Protein AF-A0A1M7V1H9-F1 (afdb_monomer_lite)

Structure (mmCIF, N/CA/C/O backbone):
data_AF-A0A1M7V1H9-F1
#
_entry.id   AF-A0A1M7V1H9-F1
#
loop_
_atom_site.group_PDB
_atom_site.id
_atom_site.type_symbol
_atom_site.label_atom_id
_atom_site.label_alt_id
_atom_site.label_comp_id
_atom_site.label_asym_id
_atom_site.label_entity_id
_atom_site.label_seq_id
_atom_site.pdbx_PDB_ins_code
_atom_site.Cartn_x
_atom_site.Cartn_y
_atom_site.Cartn_z
_atom_site.occupancy
_atom_site.B_iso_or_equiv
_atom_site.auth_seq_id
_atom_site.auth_comp_id
_atom_site.auth_asym_id
_atom_site.auth_atom_id
_atom_site.pdbx_PDB_model_num
ATOM 1 N N . MET A 1 1 ? -10.495 -26.997 -4.619 1.00 44.88 1 MET A N 1
ATOM 2 C CA . MET A 1 1 ? -9.517 -26.007 -5.130 1.00 44.88 1 MET A CA 1
ATOM 3 C C . MET A 1 1 ? -9.181 -25.053 -3.996 1.00 44.88 1 MET A C 1
ATOM 5 O O . MET A 1 1 ? -10.107 -24.558 -3.375 1.00 44.88 1 MET A O 1
ATOM 9 N N . SER A 1 2 ? -7.901 -24.843 -3.679 1.00 52.72 2 SER A N 1
ATOM 10 C CA . SER A 1 2 ? -7.489 -23.836 -2.688 1.00 52.72 2 SER A CA 1
ATOM 11 C C . SER A 1 2 ? -7.918 -22.449 -3.182 1.00 52.72 2 SER A C 1
ATOM 13 O O . SER A 1 2 ? -7.592 -22.089 -4.315 1.00 52.72 2 SER A O 1
ATOM 15 N N . ASP A 1 3 ? -8.686 -21.710 -2.374 1.00 77.81 3 ASP A N 1
ATOM 16 C CA . ASP A 1 3 ? -9.033 -20.320 -2.675 1.00 77.81 3 ASP A CA 1
ATOM 17 C C . ASP A 1 3 ? -7.732 -19.511 -2.746 1.00 77.81 3 ASP A C 1
ATOM 19 O O . ASP A 1 3 ? -6.949 -19.481 -1.796 1.00 77.81 3 ASP A O 1
ATOM 23 N N . ARG A 1 4 ? -7.459 -18.909 -3.907 1.00 89.94 4 ARG A N 1
ATOM 24 C CA . ARG A 1 4 ? -6.273 -18.074 -4.146 1.00 89.94 4 ARG A CA 1
ATOM 25 C C . ARG A 1 4 ? -6.732 -16.623 -4.288 1.00 89.94 4 ARG A C 1
ATOM 27 O O . ARG A 1 4 ? -6.780 -16.108 -5.408 1.00 89.94 4 ARG A O 1
ATOM 34 N N . PRO A 1 5 ? -7.075 -15.946 -3.180 1.00 90.62 5 PRO A N 1
ATOM 35 C CA . PRO A 1 5 ? -7.735 -14.644 -3.213 1.00 90.62 5 PRO A CA 1
ATOM 36 C C . PRO A 1 5 ? -6.901 -13.571 -3.931 1.00 90.62 5 PRO A C 1
ATOM 38 O O . PRO A 1 5 ? -7.423 -12.828 -4.760 1.00 90.62 5 PRO A O 1
ATOM 41 N N . LEU A 1 6 ? -5.581 -13.557 -3.718 1.00 91.69 6 LEU A N 1
ATOM 42 C CA . LEU A 1 6 ? -4.675 -12.638 -4.419 1.00 91.69 6 LEU A CA 1
ATOM 43 C C . LEU A 1 6 ? -4.603 -12.907 -5.926 1.00 91.69 6 LEU A C 1
ATOM 45 O O . LEU A 1 6 ? -4.512 -11.973 -6.721 1.00 91.69 6 LEU A O 1
ATOM 49 N N . ARG A 1 7 ? -4.682 -14.179 -6.338 1.00 93.00 7 ARG A N 1
ATOM 50 C CA . ARG A 1 7 ? -4.721 -14.533 -7.759 1.00 93.00 7 ARG A CA 1
ATOM 51 C C . ARG A 1 7 ? -6.011 -14.030 -8.404 1.00 93.00 7 ARG A C 1
ATOM 53 O O . ARG A 1 7 ? -5.948 -13.414 -9.459 1.00 93.00 7 ARG A O 1
ATOM 60 N N . ARG A 1 8 ? -7.151 -14.202 -7.728 1.00 93.56 8 ARG A N 1
ATOM 61 C CA . ARG A 1 8 ? -8.448 -13.679 -8.180 1.00 93.56 8 ARG A CA 1
ATOM 62 C C . ARG A 1 8 ? -8.423 -12.158 -8.358 1.00 93.56 8 ARG A C 1
ATOM 64 O O . ARG A 1 8 ? -8.982 -11.660 -9.331 1.00 93.56 8 ARG A O 1
ATOM 71 N N . ALA A 1 9 ? -7.775 -11.421 -7.454 1.00 94.62 9 ALA A N 1
ATOM 72 C CA . ALA A 1 9 ? -7.614 -9.972 -7.591 1.00 94.62 9 ALA A CA 1
ATOM 73 C C . ALA A 1 9 ? -6.804 -9.590 -8.839 1.00 94.62 9 ALA A C 1
ATOM 75 O O . ALA A 1 9 ? -7.189 -8.675 -9.567 1.00 94.62 9 ALA A O 1
ATOM 76 N N . LEU A 1 10 ? -5.719 -10.324 -9.107 1.00 93.88 10 LEU A N 1
ATOM 77 C CA . LEU A 1 10 ? -4.898 -10.136 -10.300 1.00 93.88 10 LEU A CA 1
ATOM 78 C C . LEU A 1 10 ? -5.684 -10.430 -11.584 1.00 93.88 10 LEU A C 1
ATOM 80 O O . LEU A 1 10 ? -5.652 -9.621 -12.504 1.00 93.88 10 LEU A O 1
ATOM 84 N N . ASP A 1 11 ? -6.423 -11.541 -11.629 1.00 95.19 11 ASP A N 1
ATOM 85 C CA . ASP A 1 11 ? -7.217 -11.915 -12.804 1.00 95.19 11 ASP A CA 1
ATOM 86 C C . ASP A 1 11 ? -8.323 -10.873 -13.084 1.00 95.19 11 ASP A C 1
ATOM 88 O O . ASP A 1 11 ? -8.549 -10.486 -14.230 1.00 95.19 11 ASP A O 1
ATOM 92 N N . ARG A 1 12 ? -8.970 -10.337 -12.036 1.00 95.50 12 ARG A N 1
ATOM 93 C CA . ARG A 1 12 ? -10.002 -9.287 -12.157 1.00 95.50 12 ARG A CA 1
ATOM 94 C C . ARG A 1 12 ? -9.460 -7.926 -12.594 1.00 95.50 12 ARG A C 1
ATOM 96 O O . ARG A 1 12 ? -10.196 -7.157 -13.205 1.00 95.50 12 ARG A O 1
ATOM 103 N N . ALA A 1 13 ? -8.184 -7.625 -12.337 1.00 95.81 13 ALA A N 1
ATOM 104 C CA . ALA A 1 13 ? -7.555 -6.396 -12.831 1.00 95.81 13 ALA A CA 1
ATOM 105 C C . ALA A 1 13 ? -7.523 -6.323 -14.374 1.00 95.81 13 ALA A C 1
ATOM 107 O O . ALA A 1 13 ? -7.375 -5.232 -14.949 1.00 95.81 13 ALA A O 1
ATOM 108 N N . GLY A 1 14 ? -7.718 -7.470 -15.032 1.00 95.44 14 GLY A N 1
ATOM 109 C CA . GLY A 1 14 ? -7.768 -7.617 -16.476 1.00 95.44 14 GLY A CA 1
ATOM 110 C C . GLY A 1 14 ? -6.380 -7.619 -17.100 1.00 95.44 14 GLY A C 1
ATOM 111 O O . GLY A 1 14 ? -5.361 -7.779 -16.426 1.00 95.44 14 GLY A O 1
ATOM 112 N N . GLU A 1 15 ? -6.341 -7.428 -18.415 1.00 94.94 15 GLU A N 1
ATOM 113 C CA . GLU A 1 15 ? -5.088 -7.467 -19.156 1.00 94.94 15 GLU A CA 1
ATOM 114 C C . GLU A 1 15 ? -4.147 -6.335 -18.726 1.00 94.94 15 GLU A C 1
ATOM 116 O O . GLU A 1 15 ? -4.502 -5.148 -18.680 1.00 94.94 15 GLU A O 1
ATOM 121 N N . LYS A 1 16 ? -2.915 -6.725 -18.397 1.00 94.69 16 LYS A N 1
ATOM 122 C CA . LYS A 1 16 ? -1.845 -5.795 -18.078 1.00 94.69 16 LYS A CA 1
ATOM 123 C C . LYS A 1 16 ? -1.320 -5.178 -19.377 1.00 94.69 16 LYS A C 1
ATOM 125 O O . LYS A 1 16 ? -0.822 -5.918 -20.221 1.00 94.69 16 LYS A O 1
ATOM 130 N N . PRO A 1 17 ? -1.350 -3.842 -19.535 1.00 94.38 17 PRO A N 1
ATOM 131 C CA . PRO A 1 17 ? -0.848 -3.205 -20.744 1.00 94.38 17 PRO A CA 1
ATOM 132 C C . PRO A 1 17 ? 0.659 -3.449 -20.915 1.00 94.38 17 PRO A C 1
ATOM 134 O O . PRO A 1 17 ? 1.375 -3.670 -19.930 1.00 94.38 17 PRO A O 1
ATOM 137 N N . PRO A 1 18 ? 1.184 -3.361 -22.146 1.00 90.75 18 PRO A N 1
ATOM 138 C CA . PRO A 1 18 ? 2.598 -3.581 -22.381 1.00 90.75 18 PRO A CA 1
ATOM 139 C C . PRO A 1 18 ? 3.451 -2.489 -21.708 1.00 90.75 18 PRO A C 1
ATOM 141 O O . PRO A 1 18 ? 2.984 -1.366 -21.468 1.00 90.75 18 PRO A O 1
ATOM 144 N N . PRO A 1 19 ? 4.734 -2.762 -21.413 1.00 85.31 19 PRO A N 1
ATOM 145 C CA . PRO A 1 19 ? 5.616 -1.797 -20.760 1.00 85.31 19 PRO A CA 1
ATOM 146 C C . PRO A 1 19 ? 5.840 -0.483 -21.523 1.00 85.31 19 PRO A C 1
ATOM 148 O O . PRO A 1 19 ? 6.164 0.524 -20.897 1.00 85.31 19 PRO A O 1
ATOM 151 N N . ASN A 1 20 ? 5.637 -0.455 -22.839 1.00 83.94 20 ASN A N 1
ATOM 152 C CA . ASN A 1 20 ? 5.663 0.746 -23.685 1.00 83.94 20 ASN A CA 1
ATOM 153 C C . ASN A 1 20 ? 4.270 1.386 -23.876 1.00 83.94 20 ASN A C 1
ATOM 155 O O . ASN A 1 20 ? 4.157 2.409 -24.542 1.00 83.94 20 ASN A O 1
ATOM 159 N N . GLY A 1 21 ? 3.218 0.821 -23.272 1.00 87.12 21 GLY A N 1
ATOM 160 C CA . GLY A 1 21 ? 1.858 1.348 -23.339 1.00 87.12 21 GLY A CA 1
ATOM 161 C C . GLY A 1 21 ? 1.717 2.737 -22.706 1.00 87.12 21 GLY A C 1
ATOM 162 O O . GLY A 1 21 ? 2.576 3.185 -21.930 1.00 87.12 21 GLY A O 1
ATOM 163 N N . SER A 1 22 ? 0.607 3.410 -23.019 1.00 90.38 22 SER A N 1
ATOM 164 C CA . SER A 1 22 ? 0.342 4.778 -22.563 1.00 90.38 22 SER A CA 1
ATOM 165 C C . SER A 1 22 ? 0.308 4.882 -21.034 1.00 90.38 22 SER A C 1
ATOM 167 O O . SER A 1 22 ? -0.070 3.947 -20.320 1.00 90.38 22 SER A O 1
ATOM 169 N N . GLN A 1 23 ? 0.685 6.049 -20.508 1.00 89.56 23 GLN A N 1
ATOM 170 C CA . GLN A 1 23 ? 0.643 6.308 -19.066 1.00 89.56 23 GLN A CA 1
ATOM 171 C C . GLN A 1 23 ? -0.779 6.158 -18.501 1.00 89.56 23 GLN A C 1
ATOM 173 O O . GLN A 1 23 ? -0.943 5.630 -17.402 1.00 89.56 23 GLN A O 1
ATOM 178 N N . SER A 1 24 ? -1.798 6.554 -19.272 1.00 93.81 24 SER A N 1
ATOM 179 C CA . SER A 1 24 ? -3.209 6.391 -18.905 1.00 93.81 24 SER A CA 1
ATOM 180 C C . SER A 1 24 ? -3.595 4.914 -18.766 1.00 93.81 24 SER A C 1
ATOM 182 O O . SER A 1 24 ? -4.125 4.513 -17.731 1.00 93.81 24 SER A O 1
ATOM 184 N N . ALA A 1 25 ? -3.234 4.065 -19.736 1.00 94.25 25 ALA A N 1
ATOM 185 C CA . ALA A 1 25 ? -3.521 2.631 -19.670 1.00 94.25 25 ALA A CA 1
ATOM 186 C C . ALA A 1 25 ? -2.856 1.967 -18.452 1.00 94.25 25 ALA A C 1
ATOM 188 O O . ALA A 1 25 ? -3.494 1.204 -17.726 1.00 94.25 25 ALA A O 1
ATOM 189 N N . LYS A 1 26 ? -1.589 2.310 -18.184 1.00 92.81 26 LYS A N 1
ATOM 190 C CA . LYS A 1 26 ? -0.846 1.821 -17.013 1.00 92.81 26 LYS A CA 1
ATOM 191 C C . LYS A 1 26 ? -1.480 2.264 -15.696 1.00 92.81 26 LYS A C 1
ATOM 193 O O . LYS A 1 26 ? -1.612 1.446 -14.788 1.00 92.81 26 LYS A O 1
ATOM 198 N N . LYS A 1 27 ? -1.894 3.533 -15.602 1.00 92.56 27 LYS A N 1
ATOM 199 C CA . LYS A 1 27 ? -2.598 4.077 -14.432 1.00 92.56 27 LYS A CA 1
ATOM 200 C C . LYS A 1 27 ? -3.917 3.341 -14.197 1.00 92.56 27 LYS A C 1
ATOM 202 O O . LYS A 1 27 ? -4.172 2.908 -13.080 1.00 92.56 27 LYS A O 1
ATOM 207 N N . ASN A 1 28 ? -4.718 3.153 -15.244 1.00 95.38 28 ASN A N 1
ATOM 208 C CA . ASN A 1 28 ? -6.016 2.486 -15.145 1.00 95.38 28 ASN A CA 1
ATOM 209 C C . ASN A 1 28 ? -5.873 1.026 -14.701 1.00 95.38 28 ASN A C 1
ATOM 211 O O . ASN A 1 28 ? -6.634 0.572 -13.853 1.00 95.38 28 ASN A O 1
ATOM 215 N N . TYR A 1 29 ? -4.880 0.304 -15.228 1.00 96.19 29 TYR A N 1
ATOM 216 C CA . TYR A 1 29 ? -4.567 -1.047 -14.758 1.00 96.19 29 TYR A CA 1
ATOM 217 C C . TYR A 1 29 ? -4.176 -1.059 -13.275 1.00 96.19 29 TYR A C 1
ATOM 219 O O . TYR A 1 29 ? -4.739 -1.832 -12.503 1.00 96.19 29 TYR A O 1
ATOM 227 N N . ALA A 1 30 ? -3.252 -0.182 -12.865 1.00 93.69 30 ALA A N 1
ATOM 228 C CA . ALA A 1 30 ? -2.803 -0.109 -11.477 1.00 93.69 30 ALA A CA 1
ATOM 229 C C . ALA A 1 30 ? -3.960 0.208 -10.516 1.00 93.69 30 ALA A C 1
ATOM 231 O O . ALA A 1 30 ? -4.060 -0.428 -9.472 1.00 93.69 30 ALA A O 1
ATOM 232 N N . GLN A 1 31 ? -4.872 1.112 -10.897 1.00 94.50 31 GLN A N 1
ATOM 233 C CA . GLN A 1 31 ? -6.066 1.422 -10.108 1.00 94.50 31 GLN A CA 1
ATOM 234 C C . GLN A 1 31 ? -6.989 0.207 -9.966 1.00 94.50 31 GLN A C 1
ATOM 236 O O . GLN A 1 31 ? -7.387 -0.123 -8.854 1.00 94.50 31 GLN A O 1
ATOM 241 N N . ARG A 1 32 ? -7.316 -0.4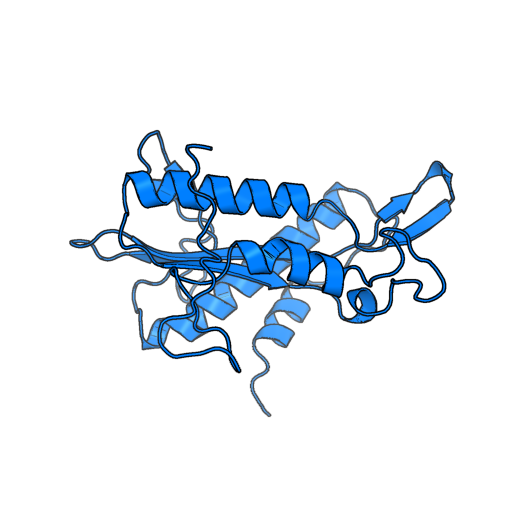89 -11.067 1.00 96.25 32 ARG A N 1
ATOM 242 C CA . ARG A 1 32 ? -8.161 -1.696 -11.004 1.00 96.25 32 ARG A CA 1
ATOM 243 C C . ARG A 1 32 ? -7.538 -2.770 -10.117 1.00 96.25 32 ARG A C 1
ATOM 245 O O . ARG A 1 32 ? -8.234 -3.368 -9.301 1.00 96.25 32 ARG A O 1
ATOM 252 N N . LEU A 1 33 ? -6.228 -2.983 -10.247 1.00 96.75 33 LEU A N 1
ATOM 253 C CA . LEU A 1 33 ? -5.498 -3.926 -9.408 1.00 96.75 33 LEU A CA 1
ATOM 254 C C . LEU A 1 33 ? -5.579 -3.535 -7.927 1.00 96.75 33 LEU A C 1
ATOM 256 O O . LEU A 1 33 ? -5.971 -4.366 -7.113 1.00 96.75 33 LEU A O 1
ATOM 260 N N . SER A 1 34 ? -5.276 -2.281 -7.579 1.00 95.94 34 SER A N 1
ATOM 261 C CA . SER A 1 34 ? -5.377 -1.790 -6.198 1.00 95.94 34 SER A CA 1
ATOM 262 C C . SER A 1 34 ? -6.794 -1.943 -5.636 1.00 95.94 34 SER A C 1
ATOM 264 O O . SER A 1 34 ? -6.954 -2.445 -4.528 1.00 95.94 34 SER A O 1
ATOM 266 N N . ASN A 1 35 ? -7.823 -1.622 -6.422 1.00 96.00 35 ASN A N 1
ATOM 267 C CA . ASN A 1 35 ? -9.228 -1.754 -6.030 1.00 96.00 35 ASN A CA 1
ATOM 268 C C . ASN A 1 35 ? -9.610 -3.205 -5.692 1.00 96.00 35 ASN A C 1
ATOM 270 O O . ASN A 1 35 ? -10.263 -3.464 -4.679 1.00 96.00 35 ASN A O 1
ATOM 274 N N . HIS A 1 36 ? -9.188 -4.170 -6.512 1.00 97.12 36 HIS A N 1
ATOM 275 C CA . HIS A 1 36 ? -9.462 -5.585 -6.251 1.00 97.12 36 HIS A CA 1
ATOM 276 C C . HIS A 1 36 ? -8.633 -6.156 -5.097 1.00 97.12 36 HIS A C 1
ATOM 278 O O . HIS A 1 36 ? -9.119 -7.030 -4.373 1.00 97.12 36 HIS A O 1
ATOM 284 N N . LEU A 1 37 ? -7.412 -5.662 -4.890 1.00 97.38 37 LEU A N 1
ATOM 285 C CA . LEU A 1 37 ? -6.600 -6.009 -3.724 1.00 97.38 37 LEU A CA 1
ATOM 286 C C . LEU A 1 37 ? -7.214 -5.455 -2.432 1.00 97.38 37 LEU A C 1
ATOM 288 O O . LEU A 1 37 ? -7.290 -6.187 -1.449 1.00 97.38 37 LEU A O 1
ATOM 292 N N . ALA A 1 38 ? -7.727 -4.222 -2.450 1.00 97.44 38 ALA A N 1
ATOM 293 C CA . ALA A 1 38 ? -8.439 -3.620 -1.324 1.00 97.44 38 ALA A CA 1
ATOM 294 C C . ALA A 1 38 ? -9.670 -4.441 -0.933 1.00 97.44 38 ALA A C 1
ATOM 296 O O . ALA A 1 38 ? -9.819 -4.801 0.233 1.00 97.44 38 ALA A O 1
ATOM 297 N N . GLN A 1 39 ? -10.496 -4.825 -1.914 1.00 97.56 39 GLN A N 1
ATOM 298 C CA . GLN A 1 39 ? -11.632 -5.717 -1.675 1.00 97.56 39 GLN A CA 1
ATOM 299 C C . GLN A 1 39 ? -11.181 -7.038 -1.047 1.00 97.56 39 GLN A C 1
ATOM 301 O O . GLN A 1 39 ? -11.751 -7.487 -0.061 1.00 97.56 39 GLN A O 1
ATOM 306 N N . THR A 1 40 ? -10.122 -7.637 -1.592 1.00 96.88 40 THR A N 1
ATOM 307 C CA . THR A 1 40 ? -9.600 -8.924 -1.124 1.00 96.88 40 THR A CA 1
ATOM 308 C C . THR A 1 40 ? -9.127 -8.867 0.328 1.00 96.88 40 THR A C 1
ATOM 310 O O . THR A 1 40 ? -9.405 -9.779 1.105 1.00 96.88 40 THR A O 1
ATOM 313 N N . LEU A 1 41 ? -8.425 -7.798 0.707 1.00 96.75 41 LEU A N 1
ATOM 314 C CA . LEU A 1 41 ? -7.977 -7.588 2.081 1.00 96.75 41 LEU A CA 1
ATOM 315 C C . LEU A 1 41 ? -9.155 -7.305 3.019 1.00 96.75 41 LEU A C 1
ATOM 317 O O . LEU A 1 41 ? -9.211 -7.878 4.104 1.00 96.75 41 LEU A O 1
ATOM 321 N N . ALA A 1 42 ? -10.114 -6.477 2.600 1.00 97.06 42 ALA A N 1
ATOM 322 C CA . ALA A 1 42 ? -11.310 -6.208 3.390 1.00 97.06 42 ALA A CA 1
ATOM 323 C C . ALA A 1 42 ? -12.145 -7.477 3.608 1.00 97.06 42 ALA A C 1
ATOM 325 O O . ALA A 1 42 ? -12.563 -7.739 4.731 1.00 97.06 42 ALA A O 1
ATOM 326 N N . ASP A 1 43 ? -12.318 -8.311 2.580 1.00 96.50 43 ASP A N 1
ATOM 327 C CA . ASP A 1 43 ? -13.013 -9.597 2.686 1.00 96.50 43 ASP A CA 1
ATOM 328 C C . ASP A 1 43 ? -12.349 -10.526 3.707 1.00 96.50 43 ASP A C 1
ATOM 330 O O . ASP A 1 43 ? -13.043 -11.141 4.515 1.00 96.50 43 ASP A O 1
ATOM 334 N N . ALA A 1 44 ? -11.014 -10.587 3.714 1.00 95.56 44 ALA A N 1
ATOM 335 C CA . ALA A 1 44 ? -10.257 -11.394 4.668 1.00 95.56 44 ALA A CA 1
ATOM 336 C C . ALA A 1 44 ? -10.335 -10.861 6.111 1.00 95.56 44 ALA A C 1
ATOM 338 O O . ALA A 1 44 ? -10.305 -11.642 7.058 1.00 95.56 44 ALA A O 1
ATOM 339 N N . LEU A 1 45 ? -10.443 -9.541 6.290 1.00 95.94 45 LEU A N 1
ATOM 340 C CA . LEU A 1 45 ? -10.545 -8.897 7.605 1.00 95.94 45 LEU A CA 1
ATOM 341 C C . LEU A 1 45 ? -11.967 -8.915 8.178 1.00 95.94 45 LEU A C 1
ATOM 343 O O . LEU A 1 45 ? -12.138 -8.857 9.397 1.00 95.94 45 LEU A O 1
ATOM 347 N N . ARG A 1 46 ? -12.989 -9.000 7.321 1.00 96.00 46 ARG A N 1
ATOM 348 C CA . ARG A 1 46 ? -14.400 -8.842 7.697 1.00 96.00 46 ARG A CA 1
ATOM 349 C C . ARG A 1 46 ? -14.898 -9.774 8.809 1.00 96.00 46 ARG A C 1
ATOM 351 O O . ARG A 1 46 ? -15.680 -9.288 9.622 1.00 96.00 46 ARG A O 1
ATOM 358 N N . PRO A 1 47 ? -14.453 -11.045 8.925 1.00 96.38 47 PRO A N 1
ATOM 359 C CA . PRO A 1 47 ? -14.837 -11.902 10.050 1.00 96.38 47 PRO A CA 1
ATOM 360 C C . PRO A 1 47 ? -14.462 -11.329 11.425 1.00 96.38 47 PRO A C 1
ATOM 362 O O . PRO A 1 47 ? -15.141 -11.604 12.408 1.00 96.38 47 PRO A O 1
ATOM 365 N N . HIS A 1 48 ? -13.401 -10.521 11.492 1.00 95.25 48 HIS A N 1
ATOM 366 C CA . HIS A 1 48 ? -12.951 -9.854 12.716 1.00 95.25 48 HIS A CA 1
ATOM 367 C C . HIS A 1 48 ? -13.441 -8.407 12.811 1.00 95.25 48 HIS A C 1
ATOM 369 O O . HIS A 1 48 ? -13.609 -7.879 13.906 1.00 95.25 48 HIS A O 1
ATOM 375 N N . PHE A 1 49 ? -13.680 -7.770 11.664 1.00 95.19 49 PHE A N 1
ATOM 376 C CA . PHE A 1 49 ? -14.069 -6.369 11.566 1.00 95.19 49 PHE A CA 1
ATOM 377 C C . PHE A 1 49 ? -15.249 -6.205 10.600 1.00 95.19 49 PHE A C 1
ATOM 379 O O . PHE A 1 49 ? -15.044 -5.852 9.437 1.00 95.19 49 PHE A O 1
ATOM 386 N N . PRO A 1 50 ? -16.499 -6.423 11.052 1.00 93.12 50 PRO A N 1
ATOM 387 C CA . PRO A 1 50 ? -17.676 -6.355 10.181 1.00 93.12 50 PRO A CA 1
ATOM 388 C C . PRO A 1 50 ? -17.868 -4.998 9.488 1.00 93.12 50 PRO A C 1
ATOM 390 O O . PRO A 1 50 ? -18.455 -4.934 8.412 1.00 93.12 50 PRO A O 1
ATOM 393 N N . THR A 1 51 ? -17.342 -3.921 10.081 1.00 92.00 51 THR A N 1
ATOM 394 C CA . THR A 1 51 ? -17.405 -2.544 9.565 1.00 92.00 51 THR A CA 1
ATOM 395 C C . THR A 1 51 ? -16.266 -2.185 8.605 1.00 92.00 51 THR A C 1
ATOM 397 O O . THR A 1 51 ? -16.156 -1.027 8.196 1.00 92.00 51 THR A O 1
ATOM 400 N N . VAL A 1 52 ? -15.391 -3.137 8.254 1.00 96.19 52 VAL A N 1
ATOM 401 C CA . VAL A 1 52 ? -14.286 -2.888 7.320 1.00 96.19 52 VAL A CA 1
ATOM 402 C C . VAL A 1 52 ? -14.813 -2.424 5.963 1.00 96.19 52 VAL A C 1
ATOM 404 O O . VAL A 1 52 ? -15.758 -2.989 5.411 1.00 96.19 52 VAL A O 1
ATOM 407 N N . THR A 1 53 ? -14.163 -1.405 5.409 1.00 96.31 53 THR A N 1
ATOM 408 C CA . THR A 1 53 ? -14.397 -0.944 4.035 1.00 96.31 53 THR A CA 1
ATOM 409 C C . THR A 1 53 ? -13.193 -1.292 3.154 1.00 96.31 53 THR A C 1
ATOM 411 O O . THR A 1 53 ? -12.072 -1.222 3.664 1.00 96.31 53 THR A O 1
ATOM 414 N N . PRO A 1 54 ? -13.385 -1.662 1.870 1.00 96.25 54 PRO A N 1
ATOM 415 C CA . PRO A 1 54 ? -14.669 -1.757 1.166 1.00 96.25 54 PRO A CA 1
ATOM 416 C C . PRO A 1 54 ? -15.607 -2.841 1.729 1.00 96.25 54 PRO A C 1
ATOM 418 O O . PRO A 1 54 ? -15.163 -3.875 2.240 1.00 96.25 54 PRO A O 1
ATOM 421 N N . ALA A 1 55 ? -16.913 -2.585 1.666 1.00 94.50 55 ALA A N 1
ATOM 422 C CA . ALA A 1 55 ? -17.935 -3.545 2.071 1.00 94.50 55 ALA A CA 1
ATOM 423 C C . ALA A 1 55 ? -17.976 -4.742 1.102 1.00 94.50 55 ALA A C 1
ATOM 425 O O . ALA A 1 55 ? -17.308 -4.750 0.068 1.00 94.50 55 ALA A O 1
ATOM 426 N N . ALA A 1 56 ? -18.740 -5.786 1.430 1.00 92.75 56 ALA A N 1
ATOM 427 C CA . ALA A 1 56 ? -18.773 -7.022 0.638 1.00 92.75 56 ALA A CA 1
ATOM 428 C C . ALA A 1 56 ? -19.265 -6.820 -0.811 1.00 92.75 56 ALA A C 1
ATOM 430 O O . ALA A 1 56 ? -18.874 -7.564 -1.706 1.00 92.75 56 ALA A O 1
ATOM 431 N N . ASP A 1 57 ? -20.090 -5.801 -1.041 1.00 92.38 57 ASP A N 1
ATOM 432 C CA . ASP A 1 57 ? -20.598 -5.396 -2.355 1.00 92.38 57 ASP A CA 1
ATOM 433 C C . ASP A 1 57 ? -19.673 -4.407 -3.096 1.00 92.38 57 ASP A C 1
ATOM 435 O O . ASP A 1 57 ? -19.977 -3.990 -4.212 1.00 92.38 57 ASP A O 1
ATOM 439 N N . GLY A 1 58 ? -18.539 -4.032 -2.496 1.00 86.88 58 GLY A N 1
ATOM 440 C CA . GLY A 1 58 ? -17.590 -3.060 -3.041 1.00 86.88 58 GLY A CA 1
ATOM 441 C C . GLY A 1 58 ? -17.888 -1.601 -2.702 1.00 86.88 58 GLY A C 1
ATOM 442 O O . GLY A 1 58 ? -17.107 -0.719 -3.074 1.00 86.88 58 GLY A O 1
ATOM 443 N N . THR A 1 59 ? -18.970 -1.308 -1.976 1.00 88.62 59 THR A N 1
ATOM 444 C CA . THR A 1 59 ? -19.255 0.061 -1.530 1.00 88.62 59 THR A CA 1
ATOM 445 C C . THR A 1 59 ? -18.213 0.549 -0.517 1.00 88.62 59 THR A C 1
ATOM 447 O O . THR A 1 59 ? -17.562 -0.222 0.191 1.00 88.62 59 THR A O 1
ATOM 450 N N . GLY A 1 60 ? -17.997 1.867 -0.463 1.00 82.38 60 GLY A N 1
ATOM 451 C CA . GLY A 1 60 ? -17.019 2.466 0.453 1.00 82.38 60 GLY A CA 1
ATOM 452 C C . GLY A 1 60 ? -15.552 2.313 0.027 1.00 82.38 60 GLY A C 1
ATOM 453 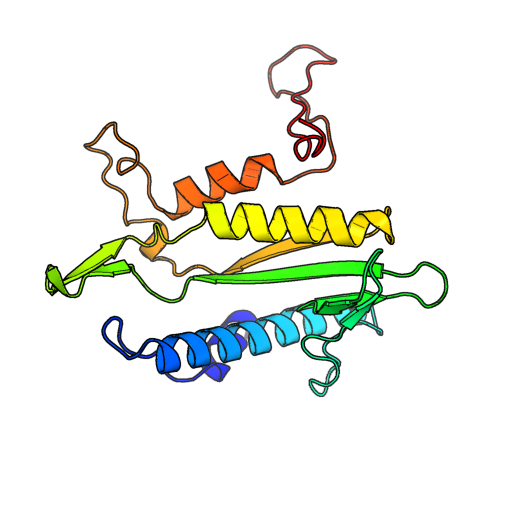O O . GLY A 1 60 ? -14.656 2.531 0.846 1.00 82.38 60 GLY A O 1
ATOM 454 N N . GLN A 1 61 ? -15.296 1.975 -1.238 1.00 85.56 61 GLN A N 1
ATOM 455 C CA . GLN A 1 61 ? -13.956 2.015 -1.819 1.00 85.56 61 GLN A CA 1
ATOM 456 C C . GLN A 1 61 ? -13.371 3.433 -1.777 1.00 85.56 61 GLN A C 1
ATOM 458 O O . GLN A 1 61 ? -14.067 4.406 -2.065 1.00 85.56 61 GLN A O 1
ATOM 463 N N . GLU A 1 62 ? -12.101 3.542 -1.372 1.00 79.50 62 GLU A N 1
ATOM 464 C CA . GLU A 1 62 ? -11.415 4.821 -1.133 1.00 79.50 62 GLU A CA 1
ATOM 465 C C . GLU A 1 62 ? -12.196 5.776 -0.205 1.00 79.50 62 GLU A C 1
ATOM 467 O O . GLU A 1 62 ? -12.142 7.004 -0.344 1.00 79.50 62 GLU A O 1
ATOM 472 N N . SER A 1 63 ? -12.971 5.241 0.743 1.00 77.69 63 SER A N 1
ATOM 473 C CA . SER A 1 63 ? -13.841 6.071 1.574 1.00 77.69 63 SER A CA 1
ATOM 474 C C . SER A 1 63 ? -13.039 7.004 2.485 1.00 77.69 63 SER A C 1
ATOM 476 O O . SER A 1 63 ? -12.079 6.615 3.155 1.00 77.69 63 SER A O 1
ATOM 478 N N . ALA A 1 64 ? -13.481 8.257 2.565 1.00 79.38 64 ALA A N 1
ATOM 479 C CA . ALA A 1 64 ? -12.787 9.300 3.306 1.00 79.38 64 ALA A CA 1
ATOM 480 C C . ALA A 1 64 ? -12.851 9.102 4.834 1.00 79.38 64 ALA A C 1
ATOM 482 O O . ALA A 1 64 ? -13.857 8.649 5.381 1.00 79.38 64 ALA A O 1
ATOM 483 N N . VAL A 1 65 ? -11.780 9.467 5.536 1.00 78.88 65 VAL A N 1
ATOM 484 C CA . VAL A 1 65 ? -11.740 9.649 6.990 1.00 78.88 65 VAL A CA 1
ATOM 485 C C . VAL A 1 65 ? -11.344 11.088 7.305 1.00 78.88 65 VAL A C 1
ATOM 487 O O . VAL A 1 65 ? -10.541 11.696 6.592 1.00 78.88 65 VAL A O 1
ATOM 490 N N . GLY A 1 66 ? -11.930 11.654 8.359 1.00 76.12 66 GLY A N 1
ATOM 491 C CA . GLY A 1 66 ? -11.553 12.977 8.842 1.00 76.12 66 GLY A CA 1
ATOM 492 C C . GLY A 1 66 ? -10.139 12.968 9.415 1.00 76.12 66 GLY A C 1
ATOM 493 O O . GLY A 1 66 ? -9.787 12.086 10.197 1.00 76.12 66 GLY A O 1
ATOM 494 N N . VAL A 1 67 ? -9.351 13.977 9.062 1.00 76.38 67 VAL A N 1
ATOM 495 C CA . VAL A 1 67 ? -7.999 14.210 9.597 1.00 76.38 67 VAL A CA 1
ATOM 496 C C . VAL A 1 67 ? -7.950 15.581 10.276 1.00 76.38 67 VAL A C 1
ATOM 498 O O . VAL A 1 67 ? -8.980 16.255 10.352 1.00 76.38 67 VAL A O 1
ATOM 501 N N . ALA A 1 68 ? -6.800 15.995 10.818 1.00 69.94 68 ALA A N 1
ATOM 502 C CA . ALA A 1 68 ? -6.682 17.290 11.503 1.00 69.94 68 ALA A CA 1
ATOM 503 C C . ALA A 1 68 ? -7.022 18.481 10.588 1.00 69.94 68 ALA A C 1
ATOM 505 O O . ALA A 1 68 ? -7.588 19.474 11.037 1.00 69.94 68 ALA A O 1
ATOM 506 N N . ARG A 1 69 ? -6.713 18.370 9.289 1.00 74.19 69 ARG A N 1
ATOM 507 C CA . ARG A 1 69 ? -7.093 19.342 8.256 1.00 74.19 69 ARG A CA 1
ATOM 508 C C . ARG A 1 69 ? -7.679 18.620 7.044 1.00 74.19 69 ARG A C 1
ATOM 510 O O . ARG A 1 69 ? -6.941 18.064 6.237 1.00 74.19 69 ARG A O 1
ATOM 517 N N . GLY A 1 70 ? -9.005 18.626 6.924 1.00 82.94 70 GLY A N 1
ATOM 518 C CA . GLY A 1 70 ? -9.721 18.036 5.790 1.00 82.94 70 GLY A CA 1
ATOM 519 C C . GLY A 1 70 ? -9.986 16.535 5.934 1.00 82.94 70 GLY A C 1
ATOM 520 O O . GLY A 1 70 ? -10.329 16.045 7.013 1.00 82.94 70 GLY A O 1
ATOM 521 N N . GLN A 1 71 ? -9.868 15.808 4.822 1.00 83.62 71 GLN A N 1
ATOM 522 C CA . GLN A 1 71 ? -10.174 14.382 4.739 1.00 83.62 71 GLN A CA 1
ATOM 523 C C . GLN A 1 71 ? -9.115 13.617 3.941 1.00 83.62 71 GLN A C 1
ATOM 525 O O . GLN A 1 71 ? -8.532 14.147 2.996 1.00 83.62 71 GLN A O 1
ATOM 530 N N . LYS A 1 72 ? -8.905 12.348 4.297 1.00 83.00 72 LYS A N 1
ATOM 531 C CA . LYS A 1 72 ? -8.009 11.425 3.592 1.00 83.00 72 LYS A CA 1
ATOM 532 C C . LYS A 1 72 ? -8.786 10.202 3.120 1.00 83.00 72 LYS A C 1
ATOM 534 O O . LYS A 1 72 ? -9.539 9.623 3.893 1.00 83.00 72 LYS A O 1
ATOM 539 N N . ARG A 1 73 ? -8.608 9.814 1.858 1.00 86.56 73 ARG A N 1
ATOM 540 C CA . ARG A 1 73 ? -9.132 8.554 1.314 1.00 86.56 73 ARG A CA 1
ATOM 541 C C . ARG A 1 73 ? -8.174 7.414 1.641 1.00 86.56 73 ARG A C 1
ATOM 543 O O . ARG A 1 73 ? -6.967 7.608 1.500 1.00 86.56 73 ARG A O 1
ATOM 550 N N . LEU A 1 74 ? -8.720 6.285 2.087 1.00 88.94 74 LEU A N 1
ATOM 551 C CA . LEU A 1 74 ? -7.972 5.096 2.502 1.00 88.94 74 LEU A CA 1
ATOM 552 C C . LEU A 1 74 ? -8.431 3.887 1.687 1.00 88.94 74 LEU A C 1
ATOM 554 O O . LEU A 1 74 ? -9.628 3.759 1.425 1.00 88.94 74 LEU A O 1
ATOM 558 N N . ASP A 1 75 ? -7.499 3.009 1.314 1.00 93.56 75 ASP A N 1
ATOM 559 C CA . ASP A 1 75 ? -7.812 1.847 0.473 1.00 93.56 75 ASP A CA 1
ATOM 560 C C . ASP A 1 75 ? -8.635 0.812 1.240 1.00 93.56 75 ASP A C 1
ATOM 562 O O . ASP A 1 75 ? -9.651 0.331 0.738 1.00 93.56 75 ASP A O 1
ATOM 566 N N . VAL A 1 76 ? -8.219 0.507 2.474 1.00 96.81 76 VAL A N 1
ATOM 567 C CA . VAL A 1 76 ? -8.960 -0.326 3.426 1.00 96.81 76 VAL A CA 1
ATOM 568 C C . VAL A 1 76 ? -8.948 0.355 4.783 1.00 96.81 76 VAL A C 1
ATOM 570 O O . VAL A 1 76 ? -7.890 0.778 5.249 1.00 96.81 76 VAL A O 1
ATOM 573 N N . LYS A 1 77 ? -10.097 0.426 5.457 1.00 95.62 77 LYS A N 1
ATOM 574 C CA . LYS A 1 77 ? -10.150 0.929 6.835 1.00 95.62 77 LYS A CA 1
ATOM 575 C C . LYS A 1 77 ? -11.174 0.209 7.692 1.00 95.62 77 LYS A C 1
ATOM 577 O O . LYS A 1 77 ? -12.219 -0.217 7.202 1.00 95.62 77 LYS A O 1
ATOM 582 N N . VAL A 1 78 ? -10.887 0.171 8.987 1.00 95.31 78 VAL A N 1
ATOM 583 C CA . VAL A 1 78 ? -11.810 -0.228 10.048 1.00 95.31 78 VAL A CA 1
ATOM 584 C C . VAL A 1 78 ? -12.009 0.968 10.959 1.00 95.31 78 VAL A C 1
ATOM 586 O O . VAL A 1 78 ? -11.045 1.503 11.509 1.00 95.31 78 VAL A O 1
ATOM 589 N N . THR A 1 79 ? -13.258 1.382 11.121 1.00 92.06 79 THR A N 1
ATOM 590 C CA . THR A 1 79 ? -13.638 2.471 12.018 1.00 92.06 79 THR A CA 1
ATOM 591 C C . THR A 1 79 ? -14.647 1.977 13.035 1.00 92.06 79 THR A C 1
ATOM 593 O O . THR A 1 79 ? -15.563 1.226 12.691 1.00 92.06 79 THR A O 1
ATOM 596 N N . ASP A 1 80 ? -14.493 2.455 14.257 1.00 89.38 80 ASP A N 1
ATOM 597 C CA . ASP A 1 80 ? -15.452 2.322 15.336 1.00 89.38 80 ASP A CA 1
ATOM 598 C C . ASP A 1 80 ? -16.102 3.693 15.606 1.00 89.38 80 ASP A C 1
ATOM 600 O O . ASP A 1 80 ? -15.393 4.706 15.618 1.00 89.38 80 ASP A O 1
ATOM 604 N N . PRO A 1 81 ? -17.431 3.775 15.799 1.00 84.75 81 PRO A N 1
ATOM 605 C CA . PRO A 1 81 ? -18.110 5.047 16.046 1.00 84.75 81 PRO A CA 1
ATOM 606 C C . PRO A 1 81 ? -17.627 5.787 17.300 1.00 84.75 81 PRO A C 1
ATOM 608 O O . PRO A 1 81 ? -17.705 7.014 17.347 1.00 84.75 81 PRO A O 1
ATOM 611 N N . THR A 1 82 ? -17.136 5.063 18.307 1.00 85.56 82 THR A N 1
ATOM 612 C CA . THR A 1 82 ? -16.689 5.615 19.589 1.00 85.56 82 THR A CA 1
ATOM 613 C C . THR A 1 82 ? -15.184 5.875 19.598 1.00 85.56 82 THR A C 1
ATOM 615 O O . THR A 1 82 ? -14.745 6.930 20.050 1.00 85.56 82 THR A O 1
ATOM 618 N N . LEU A 1 83 ? -14.385 4.936 19.088 1.00 85.06 83 LEU A N 1
ATOM 619 C CA . LEU A 1 83 ? -12.919 4.983 19.142 1.00 85.06 83 LEU A CA 1
ATOM 620 C C . LEU A 1 83 ? -12.276 5.627 17.906 1.00 85.06 83 LEU A C 1
ATOM 622 O O . LEU A 1 83 ? -11.094 5.964 17.934 1.00 85.06 83 LEU A O 1
ATOM 626 N N . GLY A 1 84 ? -13.031 5.810 16.822 1.00 88.50 84 GLY A N 1
ATOM 627 C CA . GLY A 1 84 ? -12.524 6.358 15.569 1.00 88.50 84 GLY A CA 1
ATOM 628 C C . GLY A 1 84 ? -11.828 5.310 14.698 1.00 88.50 84 GLY A C 1
ATOM 629 O O . GLY A 1 84 ? -12.295 4.184 14.549 1.00 88.50 84 GLY A O 1
ATOM 630 N N . LEU A 1 85 ? -10.738 5.689 14.033 1.00 90.56 85 LEU A N 1
ATOM 631 C CA . LEU A 1 85 ? -10.016 4.797 13.122 1.00 90.56 85 LEU A CA 1
ATOM 632 C C . LEU A 1 85 ? -9.224 3.758 13.923 1.00 90.56 85 LEU A C 1
ATOM 634 O O . LEU A 1 85 ? -8.331 4.112 14.686 1.00 90.56 85 LEU A O 1
ATOM 638 N N . LEU A 1 86 ? -9.507 2.476 13.699 1.00 92.31 86 LEU A N 1
ATOM 639 C CA . LEU A 1 86 ? -8.799 1.366 14.339 1.00 92.31 86 LEU A CA 1
ATOM 640 C C . LEU A 1 86 ? -7.646 0.855 13.472 1.00 92.31 86 LEU A C 1
ATOM 642 O O . LEU A 1 86 ? -6.532 0.666 13.959 1.00 92.31 86 LEU A O 1
ATOM 646 N N . LEU A 1 87 ? -7.910 0.654 12.180 1.00 94.12 87 LEU A N 1
ATOM 647 C CA . LEU A 1 87 ? -6.967 0.098 11.211 1.00 94.12 87 LEU A CA 1
ATOM 648 C C . LEU A 1 87 ? -7.087 0.840 9.881 1.00 94.12 87 LEU A C 1
ATOM 650 O O . LEU A 1 87 ? -8.198 1.085 9.412 1.00 94.12 87 LEU A O 1
ATOM 654 N N . SER A 1 88 ? -5.952 1.122 9.251 1.00 94.62 88 SER A N 1
ATOM 655 C CA . SER A 1 88 ? -5.857 1.501 7.840 1.00 94.62 88 SER A CA 1
ATOM 656 C C . SER A 1 88 ? -4.843 0.613 7.131 1.00 94.62 88 SER A C 1
ATOM 658 O O . SER A 1 88 ? -3.765 0.357 7.673 1.00 94.62 88 SER A O 1
ATOM 660 N N . VAL A 1 89 ? -5.159 0.188 5.910 1.00 96.06 89 VAL A N 1
ATOM 661 C CA . VAL A 1 89 ? -4.192 -0.425 4.995 1.00 96.06 89 VAL A CA 1
ATOM 662 C C . VAL A 1 89 ? -4.063 0.458 3.759 1.00 96.06 89 VAL A C 1
ATOM 664 O O . VAL A 1 89 ? -5.050 0.695 3.067 1.00 96.06 89 VAL A O 1
ATOM 667 N N . SER A 1 90 ? -2.843 0.919 3.490 1.00 94.88 90 SER A N 1
ATOM 668 C CA . SER A 1 90 ? -2.458 1.675 2.294 1.00 94.88 90 SER A CA 1
ATOM 669 C C . SER A 1 90 ? -1.782 0.716 1.313 1.00 94.88 90 SER A C 1
ATOM 671 O O . SER A 1 90 ? -0.785 0.068 1.648 1.00 94.88 90 SER A O 1
ATOM 673 N N . ILE A 1 91 ? -2.337 0.573 0.113 1.00 95.25 91 ILE A N 1
ATOM 674 C CA . ILE A 1 91 ? -1.912 -0.395 -0.898 1.00 95.25 91 ILE A CA 1
ATOM 675 C C . ILE A 1 91 ? -1.036 0.301 -1.934 1.00 95.25 91 ILE A C 1
ATOM 677 O O . ILE A 1 91 ? -1.430 1.272 -2.580 1.00 95.25 91 ILE A O 1
ATOM 681 N N . LYS A 1 92 ? 0.161 -0.241 -2.162 1.00 93.19 92 LYS A N 1
ATOM 682 C CA . LYS A 1 92 ? 1.081 0.237 -3.198 1.00 93.19 92 LYS A CA 1
ATOM 683 C C . LYS A 1 92 ? 1.353 -0.883 -4.194 1.00 93.19 92 LYS A C 1
ATOM 685 O O . LYS A 1 92 ? 1.852 -1.945 -3.832 1.00 93.19 92 LYS A O 1
ATOM 690 N N . THR A 1 93 ? 1.035 -0.644 -5.464 1.00 92.50 93 THR A N 1
ATOM 691 C CA . THR A 1 93 ? 1.209 -1.621 -6.547 1.00 92.50 93 THR A CA 1
ATOM 692 C C . THR A 1 93 ? 2.362 -1.229 -7.475 1.00 92.50 93 THR A C 1
ATOM 694 O O . THR A 1 93 ? 2.364 -0.166 -8.098 1.00 92.50 93 THR A O 1
ATOM 697 N N . TYR A 1 94 ? 3.340 -2.123 -7.630 1.00 90.94 94 TYR A N 1
ATOM 698 C CA . TYR A 1 94 ? 4.425 -2.002 -8.605 1.00 90.94 94 TYR A CA 1
ATOM 699 C C . TYR A 1 94 ? 4.094 -2.827 -9.840 1.00 90.94 94 TYR A C 1
ATOM 701 O O . TYR A 1 94 ? 4.306 -4.033 -9.900 1.00 90.94 94 TYR A O 1
ATOM 709 N N . SER A 1 95 ? 3.546 -2.173 -10.859 1.00 89.69 95 SER A N 1
ATOM 710 C CA . SER A 1 95 ? 3.059 -2.890 -12.041 1.00 89.69 95 SER A CA 1
ATOM 711 C C . SER A 1 95 ? 4.042 -2.883 -13.214 1.00 89.69 95 SER A C 1
ATOM 713 O O . SER A 1 95 ? 4.046 -3.827 -13.997 1.00 89.69 95 SER A O 1
ATOM 715 N N . PHE A 1 96 ? 4.907 -1.877 -13.363 1.00 89.38 96 PHE A N 1
ATOM 716 C CA . PHE A 1 96 ? 5.695 -1.688 -14.592 1.00 89.38 96 PHE A CA 1
ATOM 717 C C . PHE A 1 96 ? 7.154 -1.334 -14.304 1.00 89.38 96 PHE A C 1
ATOM 719 O O . PHE A 1 96 ? 7.427 -0.578 -13.375 1.00 89.38 96 PHE A O 1
ATOM 726 N N . GLN A 1 97 ? 8.060 -1.833 -15.149 1.00 87.50 97 GLN A N 1
ATOM 727 C CA . GLN A 1 97 ? 9.459 -1.400 -15.195 1.00 87.50 97 GLN A CA 1
ATOM 728 C C . GLN A 1 97 ? 9.589 0.053 -15.658 1.00 87.50 97 GLN A C 1
ATOM 730 O O . GLN A 1 97 ? 8.695 0.637 -16.288 1.00 87.50 97 GLN A O 1
ATOM 735 N N . ASP A 1 98 ? 10.760 0.620 -15.402 1.00 78.44 98 ASP A N 1
ATOM 736 C CA . ASP A 1 98 ? 11.176 1.914 -15.917 1.00 78.44 98 ASP A CA 1
ATOM 737 C C . ASP A 1 98 ? 11.464 1.851 -17.413 1.00 78.44 98 ASP A C 1
ATOM 739 O O . ASP A 1 98 ? 12.584 1.615 -17.842 1.00 78.44 98 ASP A O 1
ATOM 743 N N . TYR A 1 99 ? 10.438 2.061 -18.239 1.00 78.25 99 TYR A N 1
ATOM 744 C CA . TYR A 1 99 ? 10.638 2.224 -19.676 1.00 78.25 99 TYR A CA 1
ATOM 745 C C . TYR A 1 99 ? 11.319 3.565 -19.972 1.00 78.25 99 TYR A C 1
ATOM 747 O O . TYR A 1 99 ? 10.803 4.616 -19.589 1.00 78.25 99 TYR A O 1
ATOM 755 N N . SER A 1 100 ? 12.460 3.523 -20.664 1.00 73.81 100 SER A N 1
ATOM 756 C CA . SER A 1 100 ? 13.158 4.706 -21.170 1.00 73.81 100 SER A CA 1
ATOM 757 C C . SER A 1 100 ? 12.898 4.830 -22.673 1.00 73.81 100 SER A C 1
ATOM 759 O O . SER A 1 100 ? 13.490 4.068 -23.441 1.00 73.81 100 SER A O 1
ATOM 761 N N . PRO A 1 101 ? 12.051 5.783 -23.119 1.00 69.25 101 PRO A N 1
ATOM 762 C CA . PRO A 1 101 ? 11.787 5.985 -24.543 1.00 69.25 101 PRO A CA 1
ATOM 763 C C . PRO A 1 101 ? 13.056 6.336 -25.322 1.00 69.25 101 PRO A C 1
ATOM 765 O O . PRO A 1 101 ? 13.265 5.823 -26.413 1.00 69.25 101 PRO A O 1
ATOM 768 N N . SER A 1 102 ? 13.942 7.141 -24.726 1.00 72.62 102 SER A N 1
ATOM 769 C CA . SER A 1 102 ? 15.202 7.567 -25.345 1.00 72.62 102 SER A CA 1
ATOM 770 C C . SER A 1 102 ? 16.206 6.434 -25.548 1.00 72.62 102 SER A C 1
ATOM 772 O O . SER A 1 102 ? 17.014 6.499 -26.466 1.00 72.62 102 SER A O 1
ATOM 774 N N . LYS A 1 103 ? 16.170 5.392 -24.709 1.00 76.06 103 LYS A N 1
ATOM 775 C CA . LYS A 1 103 ? 17.056 4.222 -24.820 1.00 76.06 103 LYS A CA 1
ATOM 776 C C . LYS A 1 103 ? 16.368 3.007 -25.446 1.00 76.06 103 LYS A C 1
ATOM 778 O O . LYS A 1 103 ? 16.999 1.959 -25.532 1.00 76.06 103 LYS A O 1
ATOM 783 N N . GLY A 1 104 ? 15.081 3.113 -25.794 1.00 77.06 104 GLY A N 1
ATOM 784 C CA . GLY A 1 104 ? 14.279 2.024 -26.359 1.00 77.06 104 GLY A CA 1
ATOM 785 C C . GLY A 1 104 ? 14.251 0.743 -25.517 1.00 77.06 104 GLY A C 1
ATOM 786 O O . GLY A 1 104 ? 13.980 -0.328 -26.051 1.00 77.06 104 GLY A O 1
ATOM 787 N N . ARG A 1 105 ? 14.570 0.816 -24.216 1.00 80.62 105 ARG A N 1
ATOM 788 C CA . ARG A 1 105 ? 14.768 -0.366 -23.367 1.00 80.62 105 ARG A CA 1
ATOM 789 C C . ARG A 1 105 ? 14.085 -0.251 -22.019 1.00 80.62 105 ARG A C 1
ATOM 791 O O . ARG A 1 105 ? 13.884 0.842 -21.481 1.00 80.62 105 ARG A O 1
ATOM 798 N N . LEU A 1 106 ? 13.767 -1.418 -21.470 1.00 83.19 106 LEU A N 1
ATOM 799 C CA . LEU A 1 106 ? 13.269 -1.554 -20.113 1.00 83.19 106 LEU A CA 1
ATOM 800 C C . LEU A 1 106 ? 14.424 -1.420 -19.128 1.00 83.19 106 LEU A C 1
ATOM 802 O O . LEU A 1 106 ? 15.475 -2.045 -19.268 1.00 83.19 106 LEU A O 1
ATOM 806 N N . GLY A 1 107 ? 14.226 -0.536 -18.163 1.00 84.00 107 GLY A N 1
ATOM 807 C CA . GLY A 1 107 ? 15.039 -0.407 -16.975 1.00 84.00 107 GLY A CA 1
ATOM 808 C C . GLY A 1 107 ? 14.525 -1.308 -15.859 1.00 84.00 107 GLY A C 1
ATOM 809 O O . GLY A 1 107 ? 13.811 -2.288 -16.071 1.00 84.00 107 GLY A O 1
ATOM 810 N N . ARG A 1 108 ? 14.907 -0.946 -14.645 1.00 85.00 108 ARG A N 1
ATOM 811 C CA . ARG A 1 108 ? 14.613 -1.690 -13.426 1.00 85.00 108 ARG A CA 1
ATOM 812 C C . ARG A 1 108 ? 13.249 -1.326 -12.842 1.00 85.00 108 ARG A C 1
ATOM 814 O O . ARG A 1 108 ? 12.541 -0.470 -13.376 1.00 85.00 108 ARG A O 1
ATOM 821 N N . TRP A 1 109 ? 12.882 -1.962 -11.735 1.00 85.81 109 TRP A N 1
ATOM 822 C CA . TRP A 1 109 ? 11.727 -1.575 -10.913 1.00 85.81 109 TRP A CA 1
ATOM 823 C C . TRP A 1 109 ? 12.142 -0.637 -9.777 1.00 85.81 109 TRP A C 1
ATOM 825 O O . TRP A 1 109 ? 11.585 -0.653 -8.686 1.00 85.81 109 TRP A O 1
ATOM 835 N N . THR A 1 110 ? 13.132 0.211 -10.031 1.00 70.75 110 THR A N 1
ATOM 836 C CA . THR A 1 110 ? 13.673 1.190 -9.081 1.00 70.75 110 THR A CA 1
ATOM 837 C C . THR A 1 110 ? 12.752 2.384 -8.844 1.00 70.75 110 THR A C 1
ATOM 839 O O . THR A 1 110 ? 13.084 3.288 -8.080 1.00 70.75 110 THR A O 1
ATOM 842 N N . LYS A 1 111 ? 11.597 2.421 -9.515 1.00 69.06 111 LYS A N 1
ATOM 843 C CA . LYS A 1 111 ? 10.698 3.567 -9.522 1.00 69.06 111 LYS A CA 1
ATOM 844 C C . LYS A 1 111 ? 10.262 3.962 -8.109 1.00 69.06 111 LYS A C 1
ATOM 846 O O . LYS A 1 111 ? 9.486 3.283 -7.450 1.00 69.06 111 LYS A O 1
ATOM 851 N N . ASN A 1 112 ? 10.742 5.127 -7.694 1.00 70.31 112 ASN A N 1
ATOM 852 C CA . ASN A 1 112 ? 10.221 6.006 -6.652 1.00 70.31 112 ASN A CA 1
ATOM 853 C C . ASN A 1 112 ? 9.749 5.350 -5.339 1.00 70.31 112 ASN A C 1
ATOM 855 O O . ASN A 1 112 ? 8.766 5.794 -4.744 1.00 70.31 112 ASN A O 1
ATOM 859 N N . ILE A 1 113 ? 10.472 4.336 -4.853 1.00 87.19 113 ILE A N 1
ATOM 860 C CA . ILE A 1 113 ? 10.258 3.815 -3.496 1.00 87.19 113 ILE A CA 1
ATOM 861 C C . ILE A 1 113 ? 10.412 4.914 -2.442 1.00 87.19 113 ILE A C 1
ATOM 863 O O . ILE A 1 113 ? 9.639 4.950 -1.496 1.00 87.19 113 ILE A O 1
ATOM 867 N N . VAL A 1 114 ? 11.317 5.872 -2.665 1.00 85.31 114 VAL A N 1
ATOM 868 C CA . VAL A 1 114 ? 11.484 7.064 -1.821 1.00 85.31 114 VAL A CA 1
ATOM 869 C C . VAL A 1 114 ? 10.208 7.906 -1.786 1.00 85.31 114 VAL A C 1
ATOM 871 O O . VAL A 1 114 ? 9.742 8.286 -0.720 1.00 85.31 114 VAL A O 1
ATOM 874 N N . ARG A 1 115 ? 9.571 8.155 -2.938 1.00 86.56 115 ARG A N 1
ATOM 875 C CA . ARG A 1 115 ? 8.274 8.846 -2.961 1.00 86.56 115 ARG A CA 1
ATOM 876 C C . ARG A 1 115 ? 7.200 8.045 -2.228 1.00 86.56 115 ARG A C 1
ATOM 878 O O . ARG A 1 115 ? 6.427 8.640 -1.491 1.00 86.56 115 ARG A O 1
ATOM 885 N N . ASN A 1 116 ? 7.139 6.728 -2.418 1.00 89.62 116 ASN A N 1
ATOM 886 C CA . ASN A 1 116 ? 6.168 5.901 -1.700 1.00 89.62 116 ASN A CA 1
ATOM 887 C C . ASN A 1 116 ? 6.425 5.914 -0.180 1.00 89.62 116 ASN A C 1
ATOM 889 O O . ASN A 1 116 ? 5.462 5.993 0.574 1.00 89.62 116 ASN A O 1
ATOM 893 N N . ASP A 1 117 ? 7.684 5.912 0.267 1.00 89.19 117 ASP A N 1
ATOM 894 C CA . ASP A 1 117 ? 8.065 6.117 1.673 1.00 89.19 117 ASP A CA 1
ATOM 895 C C . ASP A 1 117 ? 7.561 7.473 2.189 1.00 89.19 117 ASP A C 1
ATOM 897 O O . ASP A 1 117 ? 6.864 7.528 3.200 1.00 89.19 117 ASP A O 1
ATOM 901 N N . HIS A 1 118 ? 7.805 8.559 1.448 1.00 88.44 118 HIS A N 1
ATOM 902 C CA . HIS A 1 118 ? 7.317 9.893 1.808 1.00 88.44 118 HIS A CA 1
ATOM 903 C C . HIS A 1 118 ? 5.783 9.963 1.864 1.00 88.44 118 HIS A C 1
ATOM 905 O O . HIS A 1 118 ? 5.226 10.576 2.77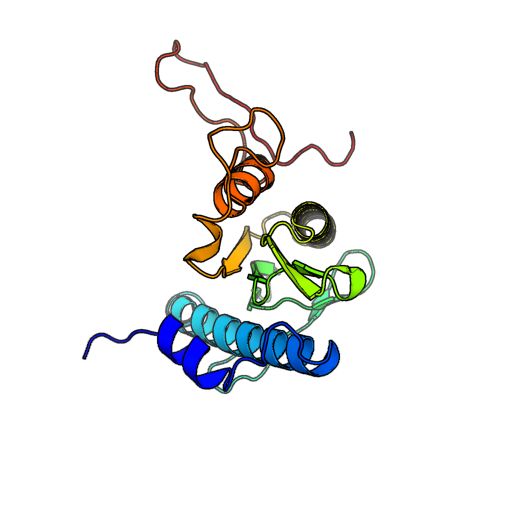4 1.00 88.44 118 HIS A O 1
ATOM 911 N N . GLU A 1 119 ? 5.086 9.335 0.913 1.00 88.94 119 GLU A N 1
ATOM 912 C CA . GLU A 1 119 ? 3.623 9.263 0.897 1.00 88.94 119 GLU A CA 1
ATOM 913 C C . GLU A 1 119 ? 3.082 8.501 2.114 1.00 88.94 119 GLU A C 1
ATOM 915 O O . GLU A 1 119 ? 2.154 8.981 2.765 1.00 88.94 119 GLU A O 1
ATOM 920 N N . LEU A 1 120 ? 3.667 7.342 2.438 1.00 90.25 120 LEU A N 1
ATOM 921 C CA . LEU A 1 120 ? 3.270 6.521 3.586 1.00 90.25 120 LEU A CA 1
ATOM 922 C C . LEU A 1 120 ? 3.555 7.237 4.911 1.00 90.25 120 LEU A C 1
ATOM 924 O O . LEU A 1 120 ? 2.705 7.239 5.801 1.00 90.25 120 LEU A O 1
ATOM 928 N N . ARG A 1 121 ? 4.706 7.911 5.027 1.00 87.31 121 ARG A N 1
ATOM 929 C CA . ARG A 1 121 ? 5.042 8.752 6.185 1.00 87.31 121 ARG A CA 1
ATOM 930 C C . ARG A 1 121 ? 4.045 9.895 6.345 1.00 87.31 121 ARG A C 1
ATOM 932 O O . ARG A 1 121 ? 3.535 10.110 7.441 1.00 87.31 121 ARG A O 1
ATOM 939 N N . GLY A 1 122 ? 3.748 10.614 5.264 1.00 85.94 122 GLY A N 1
ATOM 940 C CA . GLY A 1 122 ? 2.787 11.714 5.287 1.00 85.94 122 GLY A CA 1
ATOM 941 C C . GLY A 1 122 ? 1.389 11.248 5.692 1.00 85.94 122 GLY A C 1
ATOM 942 O O . GLY A 1 122 ? 0.730 11.900 6.499 1.00 85.94 122 GLY A O 1
ATOM 943 N N . GLU A 1 123 ? 0.951 10.094 5.186 1.00 86.75 123 GLU A N 1
ATOM 944 C CA . GLU A 1 123 ? -0.311 9.475 5.592 1.00 86.75 123 GLU A CA 1
ATOM 945 C C . GLU A 1 123 ? -0.315 9.126 7.084 1.00 86.75 123 GLU A C 1
ATOM 947 O O . GLU A 1 123 ? -1.260 9.492 7.786 1.00 86.75 123 GLU A O 1
ATOM 952 N N . ALA A 1 124 ? 0.759 8.511 7.585 1.00 87.81 124 ALA A N 1
ATOM 953 C CA . ALA A 1 124 ? 0.884 8.172 8.996 1.00 87.81 124 ALA A CA 1
ATOM 954 C C . ALA A 1 124 ? 0.824 9.401 9.904 1.00 87.81 124 ALA A C 1
ATOM 956 O O . ALA A 1 124 ? 0.012 9.447 10.829 1.00 87.81 124 ALA A O 1
ATOM 957 N N . MET A 1 125 ? 1.602 10.438 9.585 1.00 84.00 125 MET A N 1
ATOM 958 C CA . MET A 1 125 ? 1.602 11.697 10.330 1.00 84.00 125 MET A CA 1
ATOM 959 C C . MET A 1 125 ? 0.207 12.329 10.383 1.00 84.00 125 MET A C 1
ATOM 961 O O . MET A 1 125 ? -0.259 12.721 11.450 1.00 84.00 125 MET A O 1
ATOM 965 N N . VAL A 1 126 ? -0.474 12.426 9.240 1.00 85.31 126 VAL A N 1
ATOM 966 C CA . VAL A 1 126 ? -1.775 13.102 9.142 1.00 85.31 126 VAL A CA 1
ATOM 967 C C . VAL A 1 126 ? -2.885 12.316 9.848 1.00 85.31 126 VAL A C 1
ATOM 969 O O . VAL A 1 126 ? -3.750 12.920 10.487 1.00 85.31 126 VAL A O 1
ATOM 972 N N . LEU A 1 127 ? -2.878 10.983 9.760 1.00 86.19 127 LEU A N 1
ATOM 973 C CA . LEU A 1 127 ? -3.865 10.143 10.442 1.00 86.19 127 LEU A CA 1
ATOM 974 C C . LEU A 1 127 ? -3.650 10.149 11.959 1.00 86.19 127 LEU A C 1
ATOM 976 O O . LEU A 1 127 ? -4.605 10.371 12.707 1.00 86.19 127 LEU A O 1
ATOM 980 N N . HIS A 1 128 ? -2.411 9.981 12.428 1.00 86.19 128 HIS A N 1
ATOM 981 C CA . HIS A 1 128 ? -2.101 9.912 13.861 1.00 86.19 128 HIS A CA 1
ATOM 982 C C . HIS A 1 128 ? -2.300 11.229 14.611 1.00 86.19 128 HIS A C 1
ATOM 984 O O . HIS A 1 128 ? -2.532 11.189 15.815 1.00 86.19 128 HIS A O 1
ATOM 990 N N . GLN A 1 129 ? -2.337 12.377 13.925 1.00 83.81 129 GLN A N 1
ATOM 991 C CA . GLN A 1 129 ? -2.743 13.649 14.543 1.00 83.81 129 GLN A CA 1
ATOM 992 C C . GLN A 1 129 ? -4.155 13.605 15.148 1.00 83.81 129 GLN A C 1
ATOM 994 O O . GLN A 1 129 ? -4.414 14.290 16.133 1.00 83.81 129 GLN A O 1
ATOM 999 N N . ARG A 1 130 ? -5.077 12.832 14.555 1.00 81.06 130 ARG A N 1
ATOM 1000 C CA . ARG A 1 130 ? -6.468 12.712 15.029 1.00 81.06 130 ARG A CA 1
ATOM 1001 C C . ARG A 1 130 ? -6.796 11.325 15.579 1.00 81.06 130 ARG A C 1
ATOM 1003 O O . ARG A 1 130 ? -7.716 11.193 16.374 1.00 81.06 130 ARG A O 1
ATOM 1010 N N . GLN A 1 131 ? -6.073 10.303 15.135 1.00 85.31 131 GLN A N 1
ATOM 1011 C CA . GLN A 1 131 ? -6.341 8.894 15.418 1.00 85.31 131 GLN A CA 1
ATOM 1012 C C . GLN A 1 131 ? -5.083 8.226 16.000 1.00 85.31 131 GLN A C 1
ATOM 1014 O O . GLN A 1 131 ? -4.542 7.309 15.377 1.00 85.31 131 GLN A O 1
ATOM 1019 N N . PRO A 1 132 ? -4.568 8.687 17.158 1.00 82.88 132 PRO A N 1
ATOM 1020 C CA . PRO A 1 132 ? -3.228 8.342 17.655 1.00 82.88 132 PRO A CA 1
ATOM 1021 C C . PRO A 1 132 ? -3.024 6.847 17.923 1.00 82.88 132 PRO A C 1
ATOM 1023 O O . PRO A 1 132 ? -1.898 6.359 17.898 1.00 82.88 132 PRO A O 1
ATOM 1026 N N . TYR A 1 133 ? -4.109 6.105 18.153 1.00 86.00 133 TYR A N 1
ATOM 1027 C CA . TYR A 1 133 ? -4.057 4.673 18.445 1.00 86.00 133 TYR A CA 1
ATOM 1028 C C . TYR A 1 133 ? -4.271 3.780 17.218 1.00 86.00 133 TYR A C 1
ATOM 1030 O O . TYR A 1 133 ? -4.082 2.564 17.316 1.00 86.00 133 TYR A O 1
ATOM 1038 N N . SER A 1 134 ? -4.612 4.366 16.064 1.00 88.69 134 SER A N 1
ATOM 1039 C CA . SER A 1 134 ? -4.848 3.610 14.834 1.00 88.69 134 SER A CA 1
ATOM 1040 C C . SER A 1 134 ? -3.603 2.828 14.400 1.00 88.69 134 SER A C 1
ATOM 1042 O O . SER A 1 134 ? -2.464 3.309 14.453 1.00 88.69 134 SER A O 1
ATOM 1044 N N . VAL A 1 135 ? -3.814 1.587 13.968 1.00 91.12 135 VAL A N 1
ATOM 1045 C CA . VAL A 1 135 ? -2.783 0.766 13.331 1.00 91.12 135 VAL A CA 1
ATOM 1046 C C . VAL A 1 135 ? -2.776 1.084 11.843 1.00 91.12 135 VAL A C 1
ATOM 1048 O O . VAL A 1 135 ? -3.810 1.020 11.185 1.00 91.12 135 VAL A O 1
ATOM 1051 N N . LEU A 1 136 ? -1.608 1.418 11.301 1.00 91.00 136 LEU A N 1
ATOM 1052 C CA . LEU A 1 136 ? -1.439 1.710 9.881 1.00 91.00 136 LEU A CA 1
ATOM 1053 C C . LEU A 1 136 ? -0.531 0.654 9.259 1.00 91.00 136 LEU A C 1
ATOM 1055 O O . LEU A 1 136 ? 0.532 0.348 9.800 1.00 91.00 136 LEU A O 1
ATOM 1059 N N . VAL A 1 137 ? -0.957 0.098 8.129 1.00 93.31 137 VAL A N 1
ATOM 1060 C CA . VAL A 1 137 ? -0.247 -0.961 7.409 1.00 93.31 137 VAL A CA 1
ATOM 1061 C C . VAL A 1 137 ? 0.020 -0.499 5.981 1.00 93.31 137 VAL A C 1
ATOM 1063 O O . VAL A 1 137 ? -0.907 -0.158 5.254 1.00 93.31 137 VAL A O 1
ATOM 1066 N N . GLY A 1 138 ? 1.283 -0.514 5.557 1.00 92.75 138 GLY A N 1
ATOM 1067 C CA . GLY A 1 138 ? 1.646 -0.395 4.145 1.00 92.75 138 GLY A CA 1
ATOM 1068 C C . GLY A 1 138 ? 1.736 -1.781 3.508 1.00 92.75 138 GLY A C 1
ATOM 1069 O O . GLY A 1 138 ? 2.562 -2.589 3.930 1.00 92.75 138 GLY A O 1
ATOM 1070 N N . ALA A 1 139 ? 0.908 -2.065 2.504 1.00 93.69 139 ALA A N 1
ATOM 1071 C CA . ALA A 1 139 ? 0.918 -3.329 1.770 1.00 93.69 139 ALA A CA 1
ATOM 1072 C C . ALA A 1 139 ? 1.502 -3.132 0.363 1.00 93.69 139 ALA A C 1
ATOM 1074 O O . ALA A 1 139 ? 0.898 -2.483 -0.494 1.00 93.69 139 ALA A O 1
ATOM 1075 N N . MET A 1 140 ? 2.680 -3.712 0.125 1.00 92.06 140 MET A N 1
ATOM 1076 C CA . MET A 1 140 ? 3.394 -3.629 -1.151 1.00 92.06 140 MET A CA 1
ATOM 1077 C C . MET A 1 140 ? 3.079 -4.858 -2.010 1.00 92.06 140 MET A C 1
ATOM 1079 O O . MET A 1 140 ? 3.339 -5.989 -1.601 1.00 92.06 140 MET A O 1
ATOM 1083 N N . PHE A 1 141 ? 2.549 -4.644 -3.212 1.00 93.12 141 PHE A N 1
ATOM 1084 C CA . PHE A 1 141 ? 2.317 -5.697 -4.200 1.00 93.12 141 PHE A CA 1
ATOM 1085 C C . PHE A 1 141 ? 3.260 -5.506 -5.377 1.00 93.12 141 PHE A C 1
ATOM 1087 O O . PHE A 1 141 ? 3.135 -4.549 -6.148 1.00 93.12 141 PHE A O 1
ATOM 1094 N N . GLU A 1 142 ? 4.208 -6.426 -5.507 1.00 91.62 142 GLU A N 1
ATOM 1095 C CA . GLU A 1 142 ? 5.342 -6.297 -6.415 1.00 91.62 142 GLU A CA 1
ATOM 1096 C C . GLU A 1 142 ? 5.472 -7.534 -7.314 1.00 91.62 142 GLU A C 1
ATOM 1098 O O . GLU A 1 142 ? 5.089 -8.639 -6.922 1.00 91.62 142 GLU A O 1
ATOM 1103 N N . PRO A 1 143 ? 5.985 -7.382 -8.545 1.00 90.25 143 PRO A N 1
ATOM 1104 C CA . PRO A 1 143 ? 6.100 -8.487 -9.477 1.00 90.25 143 PRO A CA 1
ATOM 1105 C C . PRO A 1 143 ? 7.363 -9.285 -9.154 1.00 90.25 143 PRO A C 1
ATOM 1107 O O . PRO A 1 143 ? 8.431 -8.698 -9.046 1.00 90.25 143 PRO A O 1
ATOM 1110 N N . LEU A 1 144 ? 7.278 -10.617 -9.093 1.00 90.62 144 LEU A N 1
ATOM 1111 C CA . LEU A 1 144 ? 8.407 -11.488 -8.724 1.00 90.62 144 LEU A CA 1
ATOM 1112 C C . LEU A 1 144 ? 9.765 -11.139 -9.388 1.00 90.62 144 LEU A C 1
ATOM 1114 O O . LEU A 1 144 ? 10.764 -11.142 -8.665 1.00 90.62 144 LEU A O 1
ATOM 1118 N N . PRO A 1 145 ? 9.846 -10.768 -10.688 1.00 90.94 145 PRO A N 1
ATOM 1119 C CA . PRO A 1 145 ? 11.110 -10.373 -11.324 1.00 90.94 145 PRO A CA 1
ATOM 1120 C C . PRO A 1 145 ? 11.867 -9.213 -10.652 1.00 90.94 145 PRO A C 1
ATOM 1122 O O . PRO A 1 145 ? 13.072 -9.081 -10.845 1.00 90.94 145 PRO A O 1
ATOM 1125 N N . ILE A 1 146 ? 11.206 -8.400 -9.819 1.00 90.06 146 ILE A N 1
ATOM 1126 C CA . ILE A 1 146 ? 11.833 -7.325 -9.029 1.00 90.06 146 ILE A CA 1
ATOM 1127 C C . ILE A 1 146 ? 12.925 -7.829 -8.074 1.00 90.06 146 ILE A C 1
ATOM 1129 O O . ILE A 1 146 ? 13.814 -7.080 -7.670 1.00 90.06 146 ILE A O 1
ATOM 1133 N N . THR A 1 147 ? 12.870 -9.112 -7.718 1.00 91.31 147 THR A N 1
ATOM 1134 C CA . THR A 1 147 ? 13.868 -9.786 -6.880 1.00 91.31 147 THR A CA 1
ATOM 1135 C C . THR A 1 147 ? 15.175 -10.076 -7.616 1.00 91.31 147 THR A C 1
ATOM 1137 O O . THR A 1 147 ? 16.191 -10.304 -6.964 1.00 91.31 147 THR A O 1
ATOM 1140 N N . GLN A 1 148 ? 15.168 -10.020 -8.950 1.00 89.88 148 GLN A N 1
ATOM 1141 C CA . GLN A 1 148 ? 16.248 -10.494 -9.821 1.00 89.88 148 GLN A CA 1
ATOM 1142 C C . GLN A 1 148 ? 16.888 -9.379 -10.662 1.00 89.88 148 GLN A C 1
ATOM 1144 O O . GLN A 1 148 ? 17.779 -9.651 -11.457 1.00 89.88 148 GLN A O 1
ATOM 1149 N N . ASP A 1 149 ? 16.462 -8.124 -10.512 1.00 88.50 149 ASP A N 1
ATOM 1150 C CA . ASP A 1 149 ? 16.900 -7.019 -11.378 1.00 88.50 149 ASP A CA 1
ATOM 1151 C C . ASP A 1 149 ? 18.175 -6.291 -10.900 1.00 88.50 149 ASP A C 1
ATOM 1153 O O . ASP A 1 149 ? 18.527 -5.237 -11.433 1.00 88.50 149 ASP A O 1
ATOM 1157 N N . GLY A 1 150 ? 18.851 -6.832 -9.883 1.00 87.31 150 GLY A N 1
ATOM 1158 C CA . GLY A 1 150 ? 20.124 -6.328 -9.363 1.00 87.31 150 GLY A CA 1
ATOM 1159 C C . GLY A 1 150 ? 21.330 -6.862 -10.134 1.00 87.31 150 GLY A C 1
ATOM 1160 O O . GLY A 1 150 ? 21.234 -7.870 -10.829 1.00 87.31 150 GLY A O 1
ATOM 1161 N N . ASN A 1 151 ? 22.481 -6.205 -9.981 1.00 87.06 151 ASN A N 1
ATOM 1162 C CA . ASN A 1 151 ? 23.746 -6.679 -10.534 1.00 87.06 151 ASN A CA 1
ATOM 1163 C C . ASN A 1 151 ? 24.808 -6.869 -9.433 1.00 87.06 151 ASN A C 1
ATOM 1165 O O . ASN A 1 151 ? 25.534 -5.917 -9.131 1.00 87.06 151 ASN A O 1
ATOM 1169 N N . PRO A 1 152 ? 24.975 -8.086 -8.881 1.00 83.12 152 PRO A N 1
ATOM 1170 C CA . PRO A 1 152 ? 25.873 -8.330 -7.752 1.00 83.12 152 PRO A CA 1
ATOM 1171 C C . PRO A 1 152 ? 27.357 -8.102 -8.076 1.00 83.12 152 PRO A C 1
ATOM 1173 O O . PRO A 1 152 ? 28.164 -8.017 -7.158 1.00 83.12 152 PRO A O 1
ATOM 1176 N N . SER A 1 153 ? 27.736 -7.962 -9.354 1.00 85.38 153 SER A N 1
ATOM 1177 C CA . SER A 1 153 ? 29.109 -7.625 -9.751 1.00 85.38 153 SER A CA 1
ATOM 1178 C C . SER A 1 153 ? 29.461 -6.146 -9.539 1.00 85.38 153 SER A C 1
ATOM 1180 O O . SER A 1 153 ? 30.545 -5.711 -9.922 1.00 85.38 153 SER A O 1
ATOM 1182 N N . THR A 1 154 ? 28.534 -5.342 -9.013 1.00 81.50 154 THR A N 1
ATOM 1183 C CA . THR A 1 154 ? 28.691 -3.895 -8.836 1.00 81.50 154 THR A CA 1
ATOM 1184 C C . THR A 1 154 ? 28.515 -3.509 -7.372 1.00 81.50 154 THR A C 1
ATOM 1186 O O . THR A 1 154 ? 27.667 -4.058 -6.673 1.00 81.50 154 THR A O 1
ATOM 1189 N N . THR A 1 155 ? 29.311 -2.545 -6.907 1.00 75.81 155 THR A N 1
ATOM 1190 C CA . THR A 1 155 ? 29.282 -2.033 -5.525 1.00 75.81 155 THR A CA 1
ATOM 1191 C C . THR A 1 155 ? 28.398 -0.795 -5.345 1.00 75.81 155 THR A C 1
ATOM 1193 O O . THR A 1 155 ? 28.233 -0.320 -4.225 1.00 75.81 155 THR A O 1
ATOM 1196 N N . SER A 1 156 ? 27.830 -0.259 -6.429 1.00 74.06 156 SER A N 1
ATOM 1197 C CA . SER A 1 156 ? 26.908 0.881 -6.397 1.00 74.06 156 SER A CA 1
ATOM 1198 C C . SER A 1 156 ? 25.477 0.453 -6.047 1.00 74.06 156 SER A C 1
ATOM 1200 O O . SER A 1 156 ? 25.193 -0.733 -5.874 1.00 74.06 156 SER A O 1
ATOM 1202 N N . ASP A 1 157 ? 24.538 1.403 -5.980 1.00 67.00 157 ASP A N 1
ATOM 1203 C CA . ASP A 1 157 ? 23.126 1.137 -5.651 1.00 67.00 157 ASP A CA 1
ATOM 1204 C C . ASP A 1 157 ? 22.439 0.141 -6.598 1.00 67.00 157 ASP A C 1
ATOM 1206 O O . ASP A 1 157 ? 21.409 -0.442 -6.257 1.00 67.00 157 ASP A O 1
ATOM 1210 N N . VAL A 1 158 ? 23.025 -0.112 -7.775 1.00 76.25 158 VAL A N 1
ATOM 1211 C CA . VAL A 1 158 ? 22.528 -1.138 -8.696 1.00 76.25 158 VAL A CA 1
ATOM 1212 C C . VAL A 1 158 ? 22.957 -2.567 -8.330 1.00 76.25 158 VAL A C 1
ATOM 1214 O O . VAL A 1 158 ? 22.440 -3.514 -8.926 1.00 76.25 158 VAL A O 1
ATOM 1217 N N . GLY A 1 159 ? 23.812 -2.726 -7.317 1.00 82.81 159 GLY A N 1
ATOM 1218 C CA . GLY A 1 159 ? 24.281 -4.001 -6.774 1.00 82.81 159 GLY A CA 1
ATOM 1219 C C . GLY A 1 159 ? 23.169 -4.881 -6.210 1.00 82.81 159 GLY A C 1
ATOM 1220 O O . GLY A 1 159 ? 23.138 -6.094 -6.413 1.00 82.81 159 GLY A O 1
ATOM 1221 N N . LYS A 1 160 ? 22.206 -4.251 -5.536 1.00 85.88 160 LYS A N 1
ATOM 1222 C CA . LYS A 1 160 ? 21.050 -4.913 -4.917 1.00 85.88 160 LYS A CA 1
ATOM 1223 C C . LYS A 1 160 ? 19.900 -5.007 -5.912 1.00 85.88 160 LYS A C 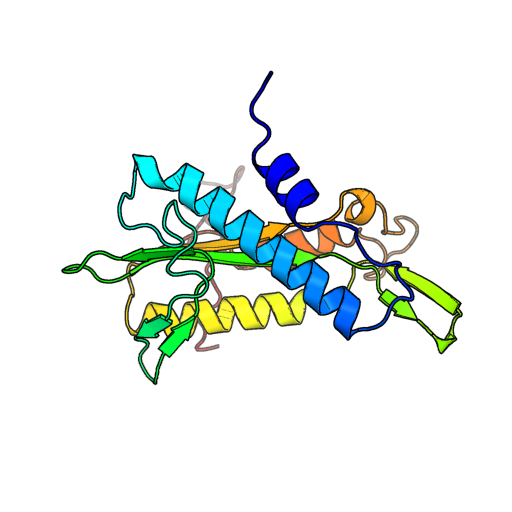1
ATOM 1225 O O . LYS A 1 160 ? 19.770 -4.141 -6.776 1.00 85.88 160 LYS A O 1
ATOM 1230 N N . SER A 1 161 ? 19.033 -6.010 -5.772 1.00 90.00 161 SER A N 1
ATOM 1231 C CA . SER A 1 161 ? 17.745 -6.027 -6.476 1.00 90.00 161 SER A CA 1
ATOM 1232 C C . SER A 1 161 ? 16.819 -4.925 -5.956 1.00 90.00 161 SER A C 1
ATOM 1234 O O . SER A 1 161 ? 16.978 -4.430 -4.837 1.00 90.00 161 SER A O 1
ATOM 1236 N N . SER A 1 162 ? 15.843 -4.526 -6.765 1.00 90.38 162 SER A N 1
ATOM 1237 C CA . SER A 1 162 ? 14.867 -3.503 -6.406 1.00 90.38 162 SER A CA 1
ATOM 1238 C C . SER A 1 162 ? 14.045 -3.948 -5.203 1.00 90.38 162 SER A C 1
ATOM 1240 O O . SER A 1 162 ? 13.810 -3.139 -4.314 1.00 90.38 162 SER A O 1
ATOM 1242 N N . PHE A 1 163 ? 13.734 -5.244 -5.091 1.00 91.06 163 PHE A N 1
ATOM 1243 C CA . PHE A 1 163 ? 13.091 -5.800 -3.900 1.00 91.06 163 PHE A CA 1
ATOM 1244 C C . PHE A 1 163 ? 13.933 -5.567 -2.640 1.00 91.06 163 PHE A C 1
ATOM 1246 O O . PHE A 1 163 ? 13.447 -5.039 -1.643 1.00 91.06 163 PHE A O 1
ATOM 1253 N N . ALA A 1 164 ? 15.225 -5.910 -2.688 1.00 88.19 164 ALA A N 1
ATOM 1254 C CA . ALA A 1 164 ? 16.127 -5.712 -1.558 1.00 88.19 164 ALA A CA 1
ATOM 1255 C C . ALA A 1 164 ? 16.256 -4.224 -1.188 1.00 88.19 164 ALA A C 1
ATOM 1257 O O . ALA A 1 164 ? 16.300 -3.876 -0.005 1.00 88.19 164 ALA A O 1
ATOM 1258 N N . HIS A 1 165 ? 16.264 -3.335 -2.182 1.00 86.75 165 HIS A N 1
ATOM 1259 C CA . HIS A 1 165 ? 16.233 -1.892 -1.960 1.00 86.75 165 HIS A CA 1
ATOM 1260 C C . HIS A 1 165 ? 14.915 -1.420 -1.316 1.00 86.75 165 HIS A C 1
ATOM 1262 O O . HIS A 1 165 ? 14.948 -0.602 -0.393 1.00 86.75 165 HIS A O 1
ATOM 1268 N N . HIS A 1 166 ? 13.767 -1.968 -1.730 1.00 89.12 166 HIS A N 1
ATOM 1269 C CA . HIS A 1 166 ? 12.465 -1.654 -1.140 1.00 89.12 166 HIS A CA 1
ATOM 1270 C C . HIS A 1 166 ? 12.375 -2.099 0.315 1.00 89.12 166 HI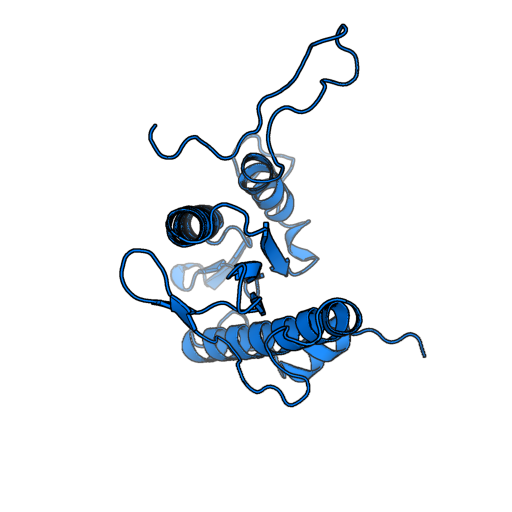S A C 1
ATOM 1272 O O . HIS A 1 166 ? 12.016 -1.296 1.176 1.00 89.12 166 HIS A O 1
ATOM 1278 N N . VAL A 1 167 ? 12.786 -3.336 0.605 1.00 86.69 167 VAL A N 1
ATOM 1279 C CA . VAL A 1 167 ? 12.850 -3.864 1.973 1.00 86.69 167 VAL A CA 1
ATOM 1280 C C . VAL A 1 167 ? 13.756 -2.993 2.838 1.00 86.69 167 VAL A C 1
ATOM 1282 O O . VAL A 1 167 ? 13.333 -2.574 3.907 1.00 86.69 167 VAL A O 1
ATOM 1285 N N . THR A 1 168 ? 14.960 -2.653 2.365 1.00 83.75 168 THR A N 1
ATOM 1286 C CA . THR A 1 168 ? 15.916 -1.824 3.128 1.00 83.75 168 THR A CA 1
ATOM 1287 C C . THR A 1 168 ? 15.377 -0.417 3.409 1.00 83.75 168 THR A C 1
ATOM 1289 O O . THR A 1 168 ? 15.657 0.162 4.459 1.00 83.75 168 THR A O 1
ATOM 1292 N N . THR A 1 169 ? 14.624 0.156 2.468 1.00 85.38 169 THR A N 1
ATOM 1293 C CA . THR A 1 169 ? 14.019 1.485 2.621 1.00 85.38 169 THR A CA 1
ATOM 1294 C C . THR A 1 169 ? 12.871 1.444 3.631 1.00 85.38 169 THR A C 1
ATOM 1296 O O . THR A 1 169 ? 12.876 2.199 4.600 1.00 85.38 169 THR A O 1
ATOM 1299 N N . LEU A 1 170 ? 11.919 0.524 3.450 1.00 85.69 170 LEU A N 1
ATOM 1300 C CA . LEU A 1 170 ? 10.687 0.471 4.240 1.00 85.69 170 LEU A CA 1
ATOM 1301 C C . LEU A 1 170 ? 10.862 -0.188 5.614 1.00 85.69 170 LEU A C 1
ATOM 1303 O O . LEU A 1 170 ? 10.092 0.103 6.528 1.00 85.69 170 LEU A O 1
ATOM 1307 N N . SER A 1 171 ? 11.871 -1.045 5.813 1.00 81.38 171 SER A N 1
ATOM 1308 C CA . SER A 1 171 ? 12.109 -1.699 7.110 1.00 81.38 171 SER A CA 1
ATOM 1309 C C . SER A 1 171 ? 12.384 -0.696 8.228 1.00 81.38 171 SER A C 1
ATOM 1311 O O . SER A 1 171 ? 12.062 -0.969 9.380 1.00 81.38 171 SER A O 1
ATOM 1313 N N . LYS A 1 172 ? 12.921 0.480 7.882 1.00 79.88 172 LYS A N 1
ATOM 1314 C CA . LYS A 1 172 ? 13.140 1.616 8.792 1.00 79.88 172 LYS A CA 1
ATOM 1315 C C . LYS A 1 172 ? 11.840 2.247 9.305 1.00 79.88 172 LYS A C 1
ATOM 1317 O O . LYS A 1 172 ? 11.883 3.132 10.147 1.00 79.88 172 LYS A O 1
ATOM 1322 N N . ARG A 1 173 ? 10.694 1.863 8.739 1.00 76.00 173 ARG A N 1
ATOM 1323 C CA . ARG A 1 173 ? 9.358 2.378 9.074 1.00 76.00 173 ARG A CA 1
ATOM 1324 C C . ARG A 1 173 ? 8.474 1.322 9.736 1.00 76.00 173 ARG A C 1
ATOM 1326 O O . ARG A 1 173 ? 7.354 1.624 10.136 1.00 76.00 173 ARG A O 1
ATOM 1333 N N . ALA A 1 174 ? 8.948 0.079 9.819 1.00 70.06 174 ALA A N 1
ATOM 1334 C CA . ALA A 1 174 ? 8.167 -1.057 10.281 1.00 70.06 174 ALA A CA 1
ATOM 1335 C C . ALA A 1 174 ? 8.486 -1.423 11.743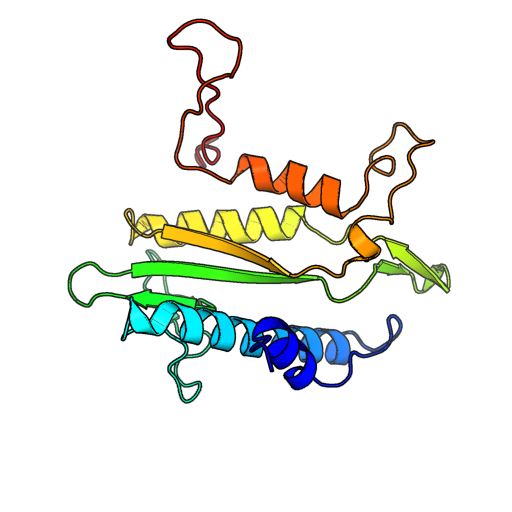 1.00 70.06 174 ALA A C 1
ATOM 1337 O O . ALA A 1 174 ? 9.614 -1.785 12.086 1.00 70.06 174 ALA A O 1
ATOM 1338 N N . GLY A 1 175 ? 7.451 -1.452 12.586 1.00 58.78 175 GLY A N 1
ATOM 1339 C CA . GLY A 1 175 ? 7.526 -1.822 14.005 1.00 58.78 175 GLY A CA 1
ATOM 1340 C C . GLY A 1 175 ? 7.173 -0.661 14.939 1.00 58.78 175 GLY A C 1
ATOM 1341 O O . GLY A 1 175 ? 7.438 0.498 14.639 1.00 58.78 175 GLY A O 1
ATOM 1342 N N . ARG A 1 176 ? 6.557 -0.974 16.085 1.00 51.06 176 ARG A N 1
ATOM 1343 C CA . ARG A 1 176 ? 6.354 -0.017 17.183 1.00 51.06 176 ARG A CA 1
ATOM 1344 C C . ARG A 1 176 ? 7.578 -0.084 18.113 1.00 51.06 176 ARG A C 1
ATOM 1346 O O . ARG A 1 176 ? 7.607 -0.916 19.009 1.00 51.06 176 ARG A O 1
ATOM 1353 N N . GLY A 1 177 ? 8.584 0.763 17.888 1.00 53.41 177 GLY A N 1
ATOM 1354 C CA . GLY A 1 177 ? 9.672 1.025 18.846 1.00 53.41 177 GLY A CA 1
ATOM 1355 C C . GLY A 1 177 ? 10.836 0.019 18.909 1.00 53.41 177 GLY A C 1
ATOM 1356 O O . GLY A 1 177 ? 11.158 -0.671 17.940 1.00 53.41 177 GLY A O 1
ATOM 1357 N N . LYS A 1 178 ? 11.491 0.007 20.080 1.00 49.62 178 LYS A N 1
ATOM 1358 C CA . LYS A 1 178 ? 12.746 -0.691 20.414 1.00 49.62 178 LYS A CA 1
ATOM 1359 C C . LYS A 1 178 ? 12.681 -2.206 20.160 1.00 49.62 178 LYS A C 1
ATOM 1361 O O . LYS A 1 178 ? 11.835 -2.892 20.728 1.00 49.62 178 LYS A O 1
ATOM 1366 N N . ARG A 1 179 ? 13.609 -2.749 19.363 1.00 54.69 179 ARG A N 1
ATOM 1367 C CA . ARG A 1 179 ? 13.775 -4.197 19.123 1.00 54.69 179 ARG A CA 1
ATOM 1368 C C . ARG A 1 179 ? 15.003 -4.747 19.842 1.00 54.69 179 ARG A C 1
ATOM 1370 O O . ARG A 1 179 ? 16.048 -4.124 19.707 1.00 54.69 179 ARG A O 1
ATOM 1377 N N . PRO A 1 180 ? 14.943 -5.901 20.525 1.00 56.12 180 PRO A N 1
ATOM 1378 C CA . PRO A 1 180 ? 16.131 -6.501 21.126 1.00 56.12 180 PRO A CA 1
ATOM 1379 C C . PRO A 1 180 ? 17.162 -6.856 20.053 1.00 56.12 180 PRO A C 1
ATOM 1381 O O . PRO A 1 180 ? 16.805 -7.353 18.982 1.00 56.12 180 PRO A O 1
ATOM 1384 N N . VAL A 1 181 ? 18.440 -6.612 20.334 1.00 61.25 181 VAL A N 1
ATOM 1385 C CA . VAL A 1 181 ? 19.539 -7.080 19.483 1.00 61.25 181 VAL A CA 1
ATOM 1386 C C . VAL A 1 181 ? 19.837 -8.532 19.842 1.00 61.25 181 VAL A C 1
ATOM 1388 O O . VAL A 1 181 ? 20.371 -8.820 20.910 1.00 61.25 181 VAL A O 1
ATOM 1391 N N . HIS A 1 182 ? 19.513 -9.463 18.945 1.00 46.50 182 HIS A N 1
ATOM 1392 C CA . HIS A 1 182 ? 19.886 -10.865 19.129 1.00 46.50 182 HIS A CA 1
ATOM 1393 C C . HIS A 1 182 ? 21.416 -11.013 19.163 1.00 46.50 182 HIS A C 1
ATOM 1395 O O . HIS A 1 182 ? 22.097 -10.622 18.217 1.00 46.50 182 HIS A O 1
ATOM 1401 N N . GLY A 1 183 ? 21.943 -11.581 20.254 1.00 65.94 183 GLY A N 1
ATOM 1402 C CA . GLY A 1 183 ? 23.382 -11.770 20.479 1.00 65.94 183 GLY A CA 1
ATOM 1403 C C . GLY A 1 183 ? 24.071 -10.654 21.275 1.00 65.94 183 GLY A C 1
ATOM 1404 O O . GLY A 1 183 ? 25.274 -10.744 21.504 1.00 65.94 183 GLY A O 1
ATOM 1405 N N . ALA A 1 184 ? 23.337 -9.627 21.712 1.00 57.72 184 ALA A N 1
ATOM 1406 C CA . ALA A 1 184 ? 23.835 -8.615 22.644 1.00 57.72 184 ALA A CA 1
ATOM 1407 C C . ALA A 1 184 ? 23.312 -8.864 24.072 1.00 57.72 184 ALA A C 1
ATOM 1409 O O . ALA A 1 184 ? 22.380 -9.641 24.269 1.00 57.72 184 ALA A O 1
ATOM 1410 N N . GLY A 1 185 ? 23.934 -8.217 25.064 1.00 65.38 185 GLY A N 1
ATOM 1411 C CA . GLY A 1 185 ? 23.536 -8.331 26.471 1.00 65.38 185 GLY A CA 1
ATOM 1412 C C . GLY A 1 185 ? 22.119 -7.814 26.750 1.00 65.38 185 GLY A C 1
ATOM 1413 O O . GLY A 1 185 ? 21.562 -7.033 25.972 1.00 65.38 185 GLY A O 1
ATOM 1414 N N . ASP A 1 186 ? 21.550 -8.239 27.881 1.00 57.66 186 ASP A N 1
ATOM 1415 C CA . ASP A 1 186 ? 20.216 -7.826 28.324 1.00 57.66 186 ASP A CA 1
ATOM 1416 C C . ASP A 1 186 ? 20.085 -6.296 28.350 1.00 57.66 186 ASP A C 1
ATOM 1418 O O . ASP A 1 186 ? 20.923 -5.580 28.899 1.00 57.66 186 ASP A O 1
ATOM 1422 N N . GLY A 1 187 ? 19.022 -5.781 27.727 1.00 59.88 187 GLY A N 1
ATOM 1423 C CA . GLY A 1 187 ? 18.779 -4.342 27.610 1.00 59.88 187 GLY A CA 1
ATOM 1424 C C . GLY A 1 187 ? 19.344 -3.683 26.346 1.00 59.88 187 GLY A C 1
ATOM 1425 O O . GLY A 1 187 ? 19.156 -2.478 26.164 1.00 59.88 187 GLY A O 1
ATOM 1426 N N . ALA A 1 188 ? 19.989 -4.439 25.452 1.00 50.03 188 ALA A N 1
ATOM 1427 C CA . ALA A 1 188 ? 20.381 -3.947 24.137 1.00 50.03 188 ALA A CA 1
ATOM 1428 C C . ALA A 1 188 ? 19.179 -3.937 23.184 1.00 50.03 188 ALA A C 1
ATOM 1430 O O . ALA A 1 188 ? 18.681 -4.985 22.768 1.00 50.03 188 ALA A O 1
ATOM 1431 N N . TRP A 1 189 ? 18.741 -2.739 22.797 1.00 57.50 189 TRP A N 1
ATOM 1432 C CA . TRP A 1 189 ? 17.665 -2.565 21.830 1.00 57.50 189 TRP A CA 1
ATOM 1433 C C . TRP A 1 189 ? 18.093 -1.638 20.692 1.00 57.50 189 TRP A C 1
ATOM 1435 O O . TRP A 1 189 ? 18.758 -0.633 20.928 1.00 57.50 189 TRP A O 1
ATOM 1445 N N . VAL A 1 190 ? 17.663 -1.934 19.467 1.00 50.09 190 VAL A N 1
ATOM 1446 C CA . VAL A 1 190 ? 17.697 -0.993 18.346 1.00 50.09 190 VAL A CA 1
ATOM 1447 C C . VAL A 1 190 ? 16.376 -0.248 18.323 1.00 50.09 190 VAL A C 1
ATOM 1449 O O . VAL A 1 190 ? 15.317 -0.858 18.159 1.00 50.09 190 VAL A O 1
ATOM 1452 N N . ASP A 1 191 ? 16.425 1.069 18.475 1.00 48.88 191 ASP A N 1
ATOM 1453 C CA . ASP A 1 191 ? 15.280 1.908 18.154 1.00 48.88 191 ASP A CA 1
ATOM 1454 C C . ASP A 1 191 ? 15.224 2.083 16.634 1.00 48.88 191 ASP A C 1
ATOM 1456 O O . ASP A 1 191 ? 15.910 2.919 16.054 1.00 48.88 191 ASP A O 1
ATOM 1460 N N . LEU A 1 192 ? 14.455 1.218 15.974 1.00 48.97 192 LEU A N 1
ATOM 1461 C CA . LEU A 1 192 ? 14.101 1.381 14.562 1.00 48.97 192 LEU A CA 1
ATOM 1462 C C . LEU A 1 192 ? 12.807 2.188 14.418 1.00 48.97 192 LEU A C 1
ATOM 1464 O O . LEU A 1 192 ? 12.129 2.061 13.398 1.00 48.97 192 LEU A O 1
ATOM 1468 N N . GLY A 1 193 ? 12.430 2.937 15.464 1.00 42.75 193 GLY A N 1
ATOM 1469 C CA . GLY A 1 193 ? 11.234 3.753 15.507 1.00 42.75 193 GLY A CA 1
ATOM 1470 C C . GLY A 1 193 ? 11.066 4.533 14.216 1.00 42.75 193 GLY A C 1
ATOM 1471 O O . GLY A 1 193 ? 12.028 5.078 13.672 1.00 42.75 193 GLY A O 1
ATOM 1472 N N . ALA A 1 194 ? 9.822 4.549 13.730 1.00 47.06 194 ALA A N 1
ATOM 1473 C CA . ALA A 1 194 ? 9.359 5.542 12.780 1.00 47.06 194 ALA A CA 1
ATOM 1474 C C . ALA A 1 194 ? 10.016 6.875 13.149 1.00 47.06 194 ALA A C 1
ATOM 1476 O O . ALA A 1 194 ? 9.796 7.346 14.265 1.00 47.06 194 ALA A O 1
ATOM 1477 N N . GLU A 1 195 ? 10.891 7.379 12.269 1.00 43.34 195 GLU A N 1
ATOM 1478 C CA . GLU A 1 195 ? 11.620 8.634 12.470 1.00 43.34 195 GLU A CA 1
ATOM 1479 C C . GLU A 1 195 ? 10.699 9.639 13.154 1.00 43.34 195 GLU A C 1
ATOM 1481 O O . GLU A 1 195 ? 9.591 9.875 12.659 1.00 43.34 195 GLU A O 1
ATOM 1486 N N . ASP A 1 196 ? 11.135 10.182 14.298 1.00 42.78 196 ASP A N 1
ATOM 1487 C CA . ASP A 1 196 ? 10.460 11.319 14.915 1.00 42.78 196 ASP A CA 1
ATOM 1488 C C . ASP A 1 196 ? 10.310 12.377 13.818 1.00 42.78 196 ASP A C 1
ATOM 1490 O O . ASP A 1 196 ? 11.312 12.900 13.339 1.00 42.78 196 ASP A O 1
ATOM 1494 N N . PRO A 1 197 ? 9.088 12.701 13.369 1.00 43.47 197 PRO A N 1
ATOM 1495 C CA . PRO A 1 197 ? 8.907 13.576 12.225 1.00 43.47 197 PRO A CA 1
ATOM 1496 C C . PRO A 1 197 ? 9.263 15.040 12.525 1.00 43.47 197 PRO A C 1
ATOM 1498 O O . PRO A 1 197 ? 9.057 15.889 11.658 1.00 43.47 197 PRO A O 1
ATOM 1501 N N . ARG A 1 198 ? 9.748 15.344 13.736 1.00 39.31 198 ARG A N 1
ATOM 1502 C CA . ARG A 1 198 ? 10.273 16.652 14.142 1.00 39.31 198 ARG A CA 1
ATOM 1503 C C . ARG A 1 198 ? 11.765 16.837 13.840 1.00 39.31 198 ARG A C 1
ATOM 1505 O O . ARG A 1 198 ? 12.242 17.955 14.030 1.00 39.31 198 ARG A O 1
ATOM 1512 N N . TYR A 1 199 ? 12.460 15.804 13.358 1.00 36.72 199 TYR A N 1
ATOM 1513 C CA . TYR A 1 199 ? 13.847 15.880 12.890 1.00 36.72 199 TYR A CA 1
ATOM 1514 C C . TYR A 1 199 ? 14.008 15.236 11.510 1.00 36.72 199 TYR A C 1
ATOM 1516 O O . TYR A 1 199 ? 13.461 14.133 11.290 1.00 36.72 199 TYR A O 1
#

Secondary structure (DSSP, 8-state):
----HHHHHHHHT-PPPPTTS-HHHHHHHHHHHHHHHHHHHHHHHTTT-TT-BS-TTSTTTT-EEE-SSSEEE-SEEEEETTTEEEEEEEEEE-----EEGGGTEE--S-TTHHHHHHHHHHHHHHHHTT-TT-EEEEEEE--GGGGS---TT-SSGGGS-HHHHHHHHHGGG-SSSEEE-TTSPTT-EEE-----TT-

Foldseek 3Di:
DPDPQLVVLLVQLPDQDDQPDDPVSNVSSQVSSLLSVLLSVQVVCCVVAVQKPPHPVSPCAQNWFDWPPGIGGARIWGADPVLGTAETEHEDEQRHFDDDPVVNDGAASLPPLVVVLVVLLVVCVGHCRPRVNHYYHYHYHYDPCQQVQAPCVDPDPSNGRSVVVSCVSCVLDDDDFWDADPPDDPPHTDGSHDPPPVD

pLDDT: mean 83.08, std 14.48, range [36.72, 97.56]

Radius of gyration: 19.07 Å; chains: 1; bounding box: 50×45×55 Å

Sequence (199 aa):
MSDRPLRRALDRAGEKPPPNGSQSAKKNYAQRLSNHLAQTLADALRPHFPTVTPAADGTGQESAVGVARGQKRLDVKVTDPTLGLLLSVSIKTYSFQDYSPSKGRLGRWTKNIVRNDHELRGEAMVLHQRQPYSVLVGAMFEPLPITQDGNPSTTSDVGKSSFAHHVTTLSKRAGRGKRPVHGAGDGAWVDLGAEDPRY

Organism: NCBI:txid1861